Protein AF-A0A8D2DYG5-F1 (afdb_monomer_lite)

Radius of gyration: 35.98 Å; chains: 1; bounding box: 76×37×85 Å

Foldseek 3Di:
DDDDDDDDDDDDPPQDPVNQQQQWFDADPVRHGDQFKTAPDGRPVSVVPDDDDDDDPPGDIDTDPPADDDDCPVPVDDPCRVVVCDDPNVVVVVVVVVCVVVVVVVVCVVVVVVCCVVVPPALLVCVLVVNNVVSLVVVLVVCVVVVNNVVSVVDDSVVSCVVCVVVSVVSVPDDDPVVCVVPPVNVVVVVVVVVD

pLDDT: mean 78.85, std 13.55, range [32.84, 97.19]

Secondary structure (DSSP, 8-state):
---------SS-----HHHHHHHHSPBPTTSSB-SSEEESS--GGGGS--S-----PPPPEEE--S------SS-S--HHHHTT--GGGHHHHHHHHHHHHHHHHHHHHHHHHHHHHHS-S-HHHHHHTT-HHHHHHHHHHHHHHTT-HHHHHH--HHHHHHHHHHHHHHHHSPPPHHHHHH-HHHHHHHHHHTT-

Sequence (196 aa):
ILDNDTVSDNATGTLSHDTLLRISIPLDSNLRPEKCRHFIHPQWQLLHQNGTFSNMIEPDTEPCIDGWVYDRSSFLSSTVTEWDLVCESQSLNSVAKFFFMAGMLMGSIVCGYLTDRWVSESARWLIINNKPEEGLQKLKKAARVNGMETSSDTLTMEAVRSTMKEELQAAQNKPSLCDLFHSPNLIKWICLLSLV

Structure (mmCIF, N/CA/C/O backbone):
data_AF-A0A8D2DYG5-F1
#
_entry.id   AF-A0A8D2DYG5-F1
#
loop_
_atom_site.group_PDB
_atom_site.id
_atom_site.type_symbol
_atom_site.label_atom_id
_atom_site.label_alt_id
_atom_site.label_comp_id
_atom_site.label_asym_id
_atom_site.label_entity_id
_atom_site.label_seq_id
_atom_site.pdbx_PDB_ins_code
_atom_site.Cartn_x
_atom_site.Cartn_y
_atom_site.Cartn_z
_atom_site.occupancy
_atom_site.B_iso_or_equiv
_atom_site.auth_seq_id
_atom_site.auth_comp_id
_atom_site.auth_asym_id
_atom_site.auth_atom_id
_atom_site.pdbx_PDB_model_num
ATOM 1 N N . ILE A 1 1 ? 21.111 -10.742 -27.638 1.00 32.84 1 ILE A N 1
ATOM 2 C CA . ILE A 1 1 ? 21.590 -12.065 -27.163 1.00 32.84 1 ILE A CA 1
ATOM 3 C C . ILE A 1 1 ? 23.043 -11.899 -26.738 1.00 32.84 1 ILE A C 1
ATOM 5 O O . ILE A 1 1 ? 23.893 -11.637 -27.578 1.00 32.84 1 ILE A O 1
ATOM 9 N N . LEU A 1 2 ? 23.273 -11.888 -25.425 1.00 51.75 2 LEU A N 1
ATOM 10 C CA . LEU A 1 2 ? 24.590 -11.835 -24.793 1.00 51.75 2 LEU A CA 1
ATOM 11 C C . LEU A 1 2 ? 25.072 -13.274 -24.626 1.00 51.75 2 LEU A C 1
ATOM 13 O O . LEU A 1 2 ? 24.521 -13.974 -23.784 1.00 51.75 2 LEU A O 1
ATOM 17 N N . ASP A 1 3 ? 26.088 -13.679 -25.383 1.00 37.50 3 ASP A N 1
ATOM 18 C CA . ASP A 1 3 ? 26.861 -14.880 -25.078 1.00 37.50 3 ASP A CA 1
ATOM 19 C C . ASP A 1 3 ? 28.309 -14.483 -24.794 1.00 37.50 3 ASP A C 1
ATOM 21 O O . ASP A 1 3 ? 29.000 -13.864 -25.605 1.00 37.50 3 ASP A O 1
ATOM 25 N N . ASN A 1 4 ? 28.724 -14.812 -23.576 1.00 54.09 4 ASN A N 1
ATOM 26 C CA . ASN A 1 4 ? 30.090 -14.780 -23.098 1.00 54.09 4 ASN A CA 1
ATOM 27 C C . ASN A 1 4 ? 30.685 -16.160 -23.368 1.00 54.09 4 ASN A C 1
ATOM 29 O O . ASN A 1 4 ? 30.484 -17.047 -22.547 1.00 54.09 4 ASN A O 1
ATOM 33 N N . ASP A 1 5 ? 31.402 -16.325 -24.479 1.00 43.75 5 ASP A N 1
ATOM 34 C CA . ASP A 1 5 ? 32.424 -17.363 -24.585 1.00 43.75 5 ASP A CA 1
ATOM 35 C C . ASP A 1 5 ? 33.524 -17.015 -25.600 1.00 43.75 5 ASP A C 1
ATOM 37 O O . ASP A 1 5 ? 33.320 -16.465 -26.680 1.00 43.75 5 ASP A O 1
ATOM 41 N N . THR A 1 6 ? 34.730 -17.319 -25.148 1.00 57.47 6 THR A N 1
ATOM 42 C CA . THR A 1 6 ? 36.067 -16.992 -25.644 1.00 57.47 6 THR A CA 1
ATOM 43 C C . THR A 1 6 ? 36.383 -17.561 -27.035 1.00 57.47 6 THR A C 1
ATOM 45 O O . THR A 1 6 ? 36.448 -18.778 -27.174 1.00 57.47 6 THR A O 1
ATOM 48 N N . VAL A 1 7 ? 36.737 -16.718 -28.019 1.00 41.12 7 VAL A N 1
ATOM 49 C CA . VAL A 1 7 ? 37.621 -17.088 -29.150 1.00 41.12 7 VAL A CA 1
ATOM 50 C C . VAL A 1 7 ? 38.506 -15.897 -29.533 1.00 41.12 7 VAL A C 1
ATOM 52 O O . VAL A 1 7 ? 38.037 -14.789 -29.776 1.00 41.12 7 VAL A O 1
ATOM 55 N N . SER A 1 8 ? 39.810 -16.158 -29.556 1.00 51.41 8 SER A N 1
ATOM 56 C CA . SER A 1 8 ? 40.896 -15.295 -30.009 1.00 51.41 8 SER A CA 1
ATOM 57 C C . SER A 1 8 ? 40.918 -15.142 -31.532 1.00 51.41 8 SER A C 1
ATOM 59 O O . SER A 1 8 ? 40.925 -16.160 -32.216 1.00 51.41 8 SER A O 1
ATOM 61 N N . ASP A 1 9 ? 41.048 -13.916 -32.045 1.00 34.88 9 ASP A N 1
ATOM 62 C CA . ASP A 1 9 ? 42.074 -13.592 -33.047 1.00 34.88 9 ASP A CA 1
ATOM 63 C C . ASP A 1 9 ? 42.218 -12.077 -33.285 1.00 34.88 9 ASP A C 1
ATOM 65 O O . ASP A 1 9 ? 41.342 -11.267 -32.993 1.00 34.88 9 ASP A O 1
ATOM 69 N N . ASN A 1 10 ? 43.421 -11.721 -33.725 1.00 45.78 10 ASN A N 1
ATOM 70 C CA . ASN A 1 10 ? 44.076 -10.418 -33.674 1.00 45.78 10 ASN A CA 1
ATOM 71 C C . ASN A 1 10 ? 43.300 -9.198 -34.216 1.00 45.78 10 ASN A C 1
ATOM 73 O O . ASN A 1 10 ? 42.637 -9.249 -35.246 1.00 45.78 10 ASN A O 1
ATOM 77 N N . ALA A 1 11 ? 43.566 -8.054 -33.569 1.00 44.69 11 ALA A N 1
ATOM 78 C CA . ALA A 1 11 ? 43.217 -6.685 -33.970 1.00 44.69 11 ALA A CA 1
ATOM 79 C C . ALA A 1 11 ? 41.728 -6.302 -33.914 1.00 44.69 11 ALA A C 1
ATOM 81 O O . ALA A 1 11 ? 41.182 -5.765 -34.869 1.00 44.69 11 ALA A O 1
ATOM 82 N N . THR A 1 12 ? 41.089 -6.461 -32.754 1.00 45.66 12 THR A N 1
ATOM 83 C CA . THR A 1 12 ? 39.889 -5.674 -32.431 1.00 45.66 12 THR A CA 1
ATOM 84 C C . THR A 1 12 ? 39.943 -5.317 -30.953 1.00 45.66 12 THR A C 1
ATOM 86 O O . THR A 1 12 ? 39.876 -6.197 -30.098 1.00 45.66 12 THR A O 1
ATOM 89 N N . GLY A 1 13 ? 40.164 -4.039 -30.636 1.00 48.84 13 GLY A N 1
ATOM 90 C CA . GLY A 1 13 ? 40.111 -3.574 -29.252 1.00 48.84 13 GLY A CA 1
ATOM 91 C C . GLY A 1 13 ? 38.765 -3.970 -28.653 1.00 48.84 13 GLY A C 1
ATOM 92 O O . GLY A 1 13 ? 37.729 -3.722 -29.264 1.00 48.84 13 GLY A O 1
ATOM 93 N N . THR A 1 14 ? 38.779 -4.618 -27.492 1.00 46.91 14 THR A N 1
ATOM 94 C CA . THR A 1 14 ? 37.574 -4.922 -26.717 1.00 46.91 14 THR A CA 1
ATOM 95 C C . THR A 1 14 ? 36.820 -3.621 -26.459 1.00 46.91 14 THR A C 1
ATOM 97 O O . THR A 1 14 ? 37.228 -2.826 -25.612 1.00 46.91 14 THR A O 1
ATOM 100 N N . LEU A 1 15 ? 35.770 -3.366 -27.240 1.00 65.88 15 LEU A N 1
ATOM 101 C CA . LEU A 1 15 ? 34.937 -2.177 -27.118 1.00 65.88 15 LEU A CA 1
ATOM 102 C C . LEU A 1 15 ? 34.278 -2.201 -25.736 1.00 65.88 15 LEU A C 1
ATOM 104 O O . LEU A 1 15 ? 33.540 -3.134 -25.417 1.00 65.88 15 LEU A O 1
ATOM 108 N N . SER A 1 16 ? 34.577 -1.212 -24.894 1.00 80.81 16 SER A N 1
ATOM 109 C CA . SER A 1 16 ? 34.029 -1.162 -23.540 1.00 80.81 16 SER A CA 1
ATOM 110 C C . SER A 1 16 ? 32.506 -0.978 -23.578 1.00 80.81 16 SER A C 1
ATOM 112 O O . SER A 1 16 ? 31.963 -0.331 -24.477 1.00 80.81 16 SER A O 1
ATOM 114 N N . HIS A 1 17 ? 31.797 -1.551 -22.602 1.00 76.69 17 HIS A N 1
ATOM 115 C CA . HIS A 1 17 ? 30.329 -1.530 -22.564 1.00 76.69 17 HIS A CA 1
ATOM 116 C C . HIS A 1 17 ? 29.760 -0.099 -22.559 1.00 76.69 17 HIS A C 1
ATOM 118 O O . HIS A 1 17 ? 28.758 0.175 -23.214 1.00 76.69 17 HIS A O 1
ATOM 124 N N . ASP A 1 18 ? 30.440 0.841 -21.899 1.00 76.25 18 ASP A N 1
ATOM 125 C CA . ASP A 1 18 ? 30.074 2.260 -21.892 1.00 76.25 18 ASP A CA 1
ATOM 126 C C . ASP A 1 18 ? 30.209 2.923 -23.274 1.00 76.25 18 ASP A C 1
ATOM 128 O O . ASP A 1 18 ? 29.402 3.786 -23.629 1.00 76.25 18 ASP A O 1
ATOM 132 N N . THR A 1 19 ? 31.184 2.487 -24.076 1.00 80.25 19 THR A N 1
ATOM 133 C CA . THR A 1 19 ? 31.381 2.970 -25.446 1.00 80.25 19 THR A CA 1
ATOM 134 C C . THR A 1 19 ? 30.248 2.477 -26.343 1.00 80.25 19 THR A C 1
ATOM 136 O O . THR A 1 19 ? 29.715 3.248 -27.140 1.00 80.25 19 THR A O 1
ATOM 139 N N . LEU A 1 20 ? 29.831 1.219 -26.163 1.00 80.62 20 LEU A N 1
ATOM 140 C CA . LEU A 1 20 ? 28.726 0.610 -26.904 1.00 80.62 20 LEU A CA 1
ATOM 141 C C . LEU A 1 20 ? 27.376 1.258 -26.553 1.00 80.62 20 LEU A C 1
ATOM 143 O O . LEU A 1 20 ? 26.592 1.556 -27.453 1.00 80.62 20 LEU A O 1
ATOM 147 N N . LEU A 1 21 ? 27.121 1.554 -25.274 1.00 80.69 21 LEU A N 1
ATOM 148 C CA . LEU A 1 21 ? 25.916 2.280 -24.847 1.00 80.69 21 LEU A CA 1
ATOM 149 C C . LEU A 1 21 ? 25.859 3.694 -25.446 1.00 80.69 21 LEU A C 1
ATOM 151 O O . LEU A 1 21 ? 24.808 4.126 -25.910 1.00 80.69 21 LEU A O 1
ATOM 155 N N . ARG A 1 22 ? 26.995 4.404 -25.498 1.00 81.94 22 ARG A N 1
ATOM 156 C CA . ARG A 1 22 ? 27.063 5.781 -26.020 1.00 81.94 22 ARG A CA 1
ATOM 157 C C . ARG A 1 22 ? 26.733 5.890 -27.512 1.00 81.94 22 ARG A C 1
ATOM 159 O O . ARG A 1 22 ? 26.202 6.910 -27.934 1.00 81.94 22 ARG A O 1
ATOM 166 N N . ILE A 1 23 ? 27.068 4.874 -28.309 1.00 83.25 23 ILE A N 1
ATOM 167 C CA . ILE A 1 23 ? 26.791 4.868 -29.758 1.00 83.25 23 ILE A CA 1
ATOM 168 C C . ILE A 1 23 ? 25.398 4.340 -30.110 1.00 83.25 23 ILE A C 1
ATOM 170 O O . ILE A 1 23 ? 24.931 4.586 -31.219 1.00 83.25 23 ILE A O 1
ATOM 174 N N . SER A 1 24 ? 24.758 3.590 -29.208 1.00 84.31 24 SER A N 1
ATOM 175 C CA . SER A 1 24 ? 23.476 2.916 -29.462 1.00 84.31 24 SER A CA 1
ATOM 176 C C . SER A 1 24 ? 22.280 3.628 -28.836 1.00 84.31 24 SER A C 1
ATOM 178 O O . SER A 1 24 ? 21.174 3.492 -29.350 1.00 84.31 24 SER A O 1
ATOM 180 N N . ILE A 1 25 ? 22.475 4.420 -27.779 1.00 88.06 25 ILE A N 1
ATOM 181 C CA . ILE A 1 25 ? 21.377 5.036 -27.028 1.00 88.06 25 ILE A CA 1
ATOM 182 C C . ILE A 1 25 ? 21.468 6.572 -27.100 1.00 88.06 25 ILE A C 1
ATOM 184 O O . ILE A 1 25 ? 22.516 7.131 -26.757 1.00 88.06 25 ILE A O 1
ATOM 188 N N . PRO A 1 26 ? 20.394 7.277 -27.511 1.00 88.31 26 PRO A N 1
ATOM 189 C CA . PRO A 1 26 ? 20.337 8.738 -27.471 1.00 88.31 26 PRO A CA 1
ATOM 190 C C . PRO A 1 26 ? 20.376 9.278 -26.035 1.00 88.31 26 PRO A C 1
ATOM 192 O O . PRO A 1 26 ? 20.136 8.561 -25.067 1.00 88.31 26 PRO A O 1
ATOM 195 N N . LEU A 1 27 ? 20.679 10.566 -25.877 1.00 86.25 27 LEU A N 1
ATOM 196 C CA . LEU A 1 27 ? 20.620 11.233 -24.577 1.00 86.25 27 LEU A CA 1
ATOM 197 C C . LEU A 1 27 ? 19.265 11.926 -24.405 1.00 86.25 27 LEU A C 1
ATOM 199 O O . LEU A 1 27 ? 18.831 12.667 -25.281 1.00 86.25 27 LEU A O 1
ATOM 203 N N . ASP A 1 28 ? 18.642 11.739 -23.246 1.00 84.62 28 ASP A N 1
ATOM 204 C CA . ASP A 1 28 ? 17.479 12.515 -22.813 1.00 84.62 28 ASP A CA 1
ATOM 205 C C . ASP A 1 28 ? 17.889 13.963 -22.453 1.00 84.62 28 ASP A C 1
ATOM 207 O O . ASP A 1 28 ? 19.067 14.290 -22.291 1.00 84.62 28 ASP A O 1
ATOM 211 N N . SER A 1 29 ? 16.896 14.822 -22.234 1.00 85.06 29 SER A N 1
ATOM 212 C CA . SER A 1 29 ? 16.955 16.206 -21.744 1.00 85.06 29 SER A CA 1
ATOM 213 C C . SER A 1 29 ? 17.923 16.428 -20.573 1.00 85.06 29 SER A C 1
ATOM 215 O O . SER A 1 29 ? 18.454 17.521 -20.397 1.00 85.06 29 SER A O 1
ATOM 217 N N . ASN A 1 30 ? 18.167 15.393 -19.763 1.00 85.62 30 ASN A N 1
ATOM 218 C CA . ASN A 1 30 ? 19.069 15.421 -18.608 1.00 85.62 30 ASN A CA 1
ATOM 219 C C . ASN A 1 30 ? 20.511 14.977 -18.924 1.00 85.62 30 ASN A C 1
ATOM 221 O O . ASN A 1 30 ? 21.275 14.702 -17.996 1.00 85.62 30 ASN A O 1
ATOM 225 N N . LEU A 1 31 ? 20.874 14.847 -20.205 1.00 81.75 31 LEU A N 1
ATOM 226 C CA . LEU A 1 31 ? 22.156 14.307 -20.675 1.00 81.75 31 LEU A CA 1
ATOM 227 C C . LEU A 1 31 ? 22.454 12.904 -20.118 1.00 81.75 31 LEU A C 1
ATOM 229 O O . LEU A 1 31 ? 23.602 12.542 -19.856 1.00 81.75 31 LEU A O 1
ATOM 233 N N . ARG A 1 32 ? 21.408 12.101 -19.915 1.00 83.31 32 ARG A N 1
ATOM 234 C CA . ARG A 1 32 ? 21.512 10.693 -19.516 1.00 83.31 32 ARG A CA 1
ATOM 235 C C . ARG A 1 32 ? 21.061 9.808 -20.672 1.00 83.31 32 ARG A C 1
ATOM 237 O O . ARG A 1 32 ? 20.214 10.266 -21.433 1.00 83.31 32 ARG A O 1
ATOM 244 N N . PRO A 1 33 ? 21.566 8.568 -20.784 1.00 84.12 33 PRO A N 1
ATOM 245 C CA . PRO A 1 33 ? 21.062 7.624 -21.774 1.00 84.12 33 PRO A CA 1
ATOM 246 C C . PRO A 1 33 ? 19.540 7.503 -21.663 1.00 84.12 33 PRO A C 1
ATOM 248 O O . PRO A 1 33 ? 19.004 7.333 -20.560 1.00 84.12 33 PRO A O 1
ATOM 251 N N . GLU A 1 34 ? 18.853 7.648 -22.789 1.00 86.38 34 GLU A N 1
ATOM 252 C CA . GLU A 1 34 ? 17.412 7.494 -22.877 1.00 86.38 34 GLU A CA 1
ATOM 253 C C . GLU A 1 34 ? 17.030 6.054 -22.530 1.00 86.38 34 GLU A C 1
ATOM 255 O O . GLU A 1 34 ? 17.677 5.089 -22.927 1.00 86.38 34 GLU A O 1
ATOM 260 N N . LYS A 1 35 ? 15.970 5.901 -21.740 1.00 86.25 35 LYS A N 1
ATOM 261 C CA . LYS A 1 35 ? 15.558 4.595 -21.215 1.00 86.25 35 LYS A CA 1
ATOM 262 C C . LYS A 1 35 ? 14.544 3.876 -22.089 1.00 86.25 35 LYS A C 1
ATOM 264 O O . LYS A 1 35 ? 14.088 2.834 -21.663 1.00 86.25 35 LYS A O 1
ATOM 269 N N . CYS A 1 36 ? 14.099 4.463 -23.197 1.00 87.25 36 CYS A N 1
ATOM 270 C CA . CYS A 1 36 ? 12.920 3.991 -23.933 1.00 87.25 36 CYS A CA 1
ATOM 271 C C . CYS A 1 36 ? 13.162 3.757 -25.417 1.00 87.25 36 CYS A C 1
ATOM 273 O O . CYS A 1 36 ? 12.399 3.031 -26.054 1.00 87.25 36 CYS A O 1
ATOM 275 N N . ARG A 1 37 ? 14.198 4.388 -25.962 1.00 86.88 37 ARG A N 1
ATOM 276 C CA . ARG A 1 37 ? 14.506 4.384 -27.381 1.00 86.88 37 ARG A CA 1
ATOM 277 C C . ARG A 1 37 ? 15.980 4.116 -27.581 1.00 86.88 37 ARG A C 1
ATOM 279 O O . ARG A 1 37 ? 16.805 4.495 -26.750 1.00 86.88 37 ARG A O 1
ATOM 286 N N . HIS A 1 38 ? 16.289 3.515 -28.718 1.00 88.00 38 HIS A N 1
ATOM 287 C CA . HIS A 1 38 ? 17.650 3.333 -29.196 1.00 88.00 38 HIS A CA 1
ATOM 288 C C . HIS A 1 38 ? 17.771 3.785 -30.651 1.00 88.00 38 HIS A C 1
ATOM 290 O O . HIS A 1 38 ? 16.768 3.999 -31.338 1.00 88.00 38 HIS A O 1
ATOM 296 N N . PHE A 1 39 ? 18.998 3.988 -31.116 1.00 86.94 39 PHE A N 1
ATOM 297 C CA . PHE A 1 39 ? 19.252 4.262 -32.524 1.00 86.94 39 PHE A CA 1
ATOM 298 C C . PHE A 1 39 ? 19.110 2.977 -33.334 1.00 86.94 39 PHE A C 1
ATOM 300 O O . PHE A 1 39 ? 19.703 1.962 -32.979 1.00 86.94 39 PHE A O 1
ATOM 307 N N . ILE A 1 40 ? 18.416 3.050 -34.473 1.00 84.56 40 ILE A N 1
ATOM 308 C CA . ILE A 1 40 ? 18.295 1.906 -35.395 1.00 84.56 40 ILE A CA 1
ATOM 309 C C . ILE A 1 40 ? 19.684 1.459 -35.887 1.00 84.56 40 ILE A C 1
ATOM 311 O O . ILE A 1 40 ? 19.953 0.273 -36.061 1.00 84.56 40 ILE A O 1
ATOM 315 N N . HIS A 1 41 ? 20.595 2.418 -36.091 1.00 80.38 41 HIS A N 1
ATOM 316 C CA . HIS A 1 41 ? 21.976 2.159 -36.492 1.00 80.38 41 HIS A CA 1
ATOM 317 C C . HIS A 1 41 ? 22.961 2.793 -35.497 1.00 80.38 41 HIS A C 1
ATOM 319 O O . HIS A 1 41 ? 22.788 3.968 -35.153 1.00 80.38 41 HIS A O 1
ATOM 325 N N . PRO A 1 42 ? 24.024 2.075 -35.072 1.00 79.31 42 PRO A N 1
ATOM 326 C CA . PRO A 1 42 ? 25.001 2.596 -34.123 1.00 79.31 42 PRO A CA 1
ATOM 327 C C . PRO A 1 42 ? 25.737 3.809 -34.699 1.00 79.31 42 PRO A C 1
ATOM 329 O O . PRO A 1 42 ? 26.349 3.752 -35.768 1.00 79.31 42 PRO A O 1
ATOM 332 N N . GLN A 1 43 ? 25.711 4.910 -33.957 1.00 81.88 43 GLN A N 1
ATOM 333 C CA . GLN A 1 43 ? 26.276 6.191 -34.364 1.00 81.88 43 GLN A CA 1
ATOM 334 C C . GLN A 1 43 ? 27.769 6.255 -34.017 1.00 81.88 43 GLN A C 1
ATOM 336 O O . GLN A 1 43 ? 28.191 6.987 -33.121 1.00 81.88 43 GLN A O 1
ATOM 341 N N . TRP A 1 44 ? 28.601 5.495 -34.736 1.00 79.00 44 TRP A N 1
ATOM 342 C CA . TRP A 1 44 ? 30.063 5.472 -34.539 1.00 79.00 44 TRP A CA 1
ATOM 343 C C . TRP A 1 44 ? 30.715 6.860 -34.639 1.00 79.00 44 TRP A C 1
ATOM 345 O O . TRP A 1 44 ? 31.750 7.110 -34.020 1.00 79.00 44 TRP A O 1
ATOM 355 N N . GLN A 1 45 ? 30.081 7.788 -35.362 1.00 70.81 45 GLN A N 1
ATOM 356 C CA . GLN A 1 45 ? 30.499 9.189 -35.463 1.00 70.81 45 GLN A CA 1
ATOM 357 C C . GLN A 1 45 ? 30.528 9.909 -34.100 1.00 70.81 45 GLN A C 1
ATOM 359 O O . GLN A 1 45 ? 31.308 10.845 -33.937 1.00 70.81 45 GLN A O 1
ATOM 364 N N . LEU A 1 46 ? 29.762 9.450 -33.100 1.00 73.50 46 LEU A N 1
ATOM 365 C CA . LEU A 1 46 ? 29.773 10.001 -31.737 1.00 73.50 46 LEU A CA 1
ATOM 366 C C . LEU A 1 46 ? 31.081 9.723 -30.973 1.00 73.50 46 LEU A C 1
ATOM 368 O O . LEU A 1 46 ? 31.360 10.400 -29.985 1.00 73.50 46 LEU A O 1
ATOM 372 N N . LEU A 1 47 ? 31.897 8.755 -31.407 1.00 70.06 47 LEU A N 1
ATOM 373 C CA . LEU A 1 47 ? 33.186 8.442 -30.771 1.00 70.06 47 LEU A CA 1
ATOM 374 C C . LEU A 1 47 ? 34.334 9.321 -31.272 1.00 70.06 47 LEU A C 1
ATOM 376 O O . LEU A 1 47 ? 35.339 9.476 -30.583 1.00 70.06 47 LEU A O 1
ATOM 380 N N . HIS A 1 48 ? 34.189 9.898 -32.465 1.00 60.50 48 HIS A N 1
ATOM 381 C CA . HIS A 1 48 ? 35.257 10.578 -33.196 1.00 60.50 48 HIS A CA 1
ATOM 382 C C . HIS A 1 48 ? 34.965 12.082 -33.299 1.00 60.50 48 HIS A C 1
ATOM 384 O O . HIS A 1 48 ? 34.855 12.660 -34.379 1.00 60.50 48 HIS A O 1
ATOM 390 N N . GLN A 1 49 ? 34.771 12.739 -32.159 1.00 55.03 49 GLN A N 1
ATOM 391 C CA . GLN A 1 49 ? 34.365 14.141 -32.134 1.00 55.03 49 GLN A CA 1
ATOM 392 C C . GLN A 1 49 ? 35.534 15.068 -32.533 1.00 55.03 49 GLN A C 1
ATOM 394 O O . GLN A 1 49 ? 36.402 15.349 -31.714 1.00 55.03 49 GLN A O 1
ATOM 399 N N . ASN A 1 50 ? 35.569 15.510 -33.801 1.00 51.78 50 ASN A N 1
ATOM 400 C CA . ASN A 1 50 ? 36.165 16.785 -34.267 1.00 51.78 50 ASN A CA 1
ATOM 401 C C . ASN A 1 50 ? 35.817 17.115 -35.742 1.00 51.78 50 ASN A C 1
ATOM 403 O O . ASN A 1 50 ? 36.626 17.669 -36.483 1.00 51.78 50 ASN A O 1
ATOM 407 N N . GLY A 1 51 ? 34.604 16.779 -36.191 1.00 43.69 51 GLY A N 1
ATOM 408 C CA . GLY A 1 51 ? 34.116 17.100 -37.536 1.00 43.69 51 GLY A CA 1
ATOM 409 C C . GLY A 1 51 ? 32.822 17.905 -37.478 1.00 43.69 51 GLY A C 1
ATOM 410 O O . GLY A 1 51 ? 31.896 17.543 -36.761 1.00 43.69 51 GLY A O 1
ATOM 411 N N . THR A 1 52 ? 32.776 19.006 -38.223 1.00 50.72 52 THR A N 1
ATOM 412 C CA . THR A 1 52 ? 31.611 19.873 -38.455 1.00 50.72 52 THR A CA 1
ATOM 413 C C . THR A 1 52 ? 30.332 19.084 -38.749 1.00 50.72 52 THR A C 1
ATOM 415 O O . THR A 1 52 ? 30.292 18.293 -39.689 1.00 50.72 52 THR A O 1
ATOM 418 N N . PHE A 1 53 ? 29.285 19.354 -37.966 1.00 50.84 53 PHE A N 1
ATOM 419 C CA . PHE A 1 53 ? 27.927 18.834 -38.127 1.00 50.84 53 PHE A CA 1
ATOM 420 C C . PHE A 1 53 ? 27.360 19.200 -39.512 1.00 50.84 53 PHE A C 1
ATOM 422 O O . PHE A 1 53 ? 26.874 20.312 -39.711 1.00 50.84 53 PHE A O 1
ATOM 429 N N . SER A 1 54 ? 27.420 18.288 -40.485 1.00 44.72 54 SER A N 1
ATOM 430 C CA . SER A 1 54 ? 26.671 18.437 -41.736 1.00 44.72 54 SER A CA 1
ATOM 431 C C . SER A 1 54 ? 25.217 18.015 -41.512 1.00 44.72 54 SER A C 1
ATOM 433 O O . SER A 1 54 ? 24.987 16.870 -41.137 1.00 44.72 54 SER A O 1
ATOM 435 N N . ASN A 1 55 ? 24.279 18.942 -41.739 1.00 52.09 55 ASN A N 1
ATOM 436 C CA . ASN A 1 55 ? 22.823 18.774 -41.879 1.00 52.09 55 ASN A CA 1
ATOM 437 C C . ASN A 1 55 ? 22.217 17.547 -41.170 1.00 52.09 55 ASN A C 1
ATOM 439 O O . ASN A 1 55 ? 22.097 16.477 -41.763 1.00 52.09 55 ASN A O 1
ATOM 443 N N . MET A 1 56 ? 21.796 17.733 -39.915 1.00 47.47 56 MET A N 1
ATOM 444 C CA . MET A 1 56 ? 21.086 16.718 -39.132 1.00 47.47 56 MET A CA 1
ATOM 445 C C . MET A 1 56 ? 19.750 16.356 -39.791 1.00 47.47 56 MET A C 1
ATOM 447 O O . MET A 1 56 ? 18.758 17.066 -39.644 1.00 47.47 56 MET A O 1
ATOM 451 N N . ILE A 1 57 ? 19.724 15.226 -40.494 1.00 61.34 57 ILE A N 1
ATOM 452 C CA . ILE A 1 57 ? 18.538 14.373 -40.485 1.00 61.34 57 ILE A CA 1
ATOM 453 C C . ILE A 1 57 ? 18.452 13.864 -39.045 1.00 61.34 57 ILE A C 1
ATOM 455 O O . ILE A 1 57 ? 19.447 13.360 -38.519 1.00 61.34 57 ILE A O 1
ATOM 459 N N . GLU A 1 58 ? 17.322 14.102 -38.382 1.00 61.66 58 GLU A N 1
ATOM 460 C CA . GLU A 1 58 ? 17.074 13.587 -37.036 1.00 61.66 58 GLU A CA 1
ATOM 461 C C . GLU A 1 58 ? 17.340 12.074 -37.057 1.00 61.66 58 GLU A C 1
ATOM 463 O O . GLU A 1 58 ? 16.773 11.383 -37.903 1.00 61.66 58 GLU A O 1
ATOM 468 N N . PRO A 1 59 ? 18.287 11.565 -36.248 1.00 66.88 59 PRO A N 1
ATOM 469 C CA . PRO A 1 59 ? 18.676 10.166 -36.323 1.00 66.88 59 PRO A CA 1
ATOM 470 C C . PRO A 1 59 ? 17.470 9.284 -36.006 1.00 66.88 59 PRO A C 1
ATOM 472 O O . PRO A 1 59 ? 16.792 9.496 -35.000 1.00 66.88 59 PRO A O 1
ATOM 475 N N . ASP A 1 60 ? 17.215 8.294 -36.860 1.00 74.88 60 ASP A N 1
ATOM 476 C CA . ASP A 1 60 ? 16.066 7.413 -36.695 1.00 74.88 60 ASP A CA 1
ATOM 477 C C . ASP A 1 60 ? 16.184 6.627 -35.378 1.00 74.88 60 ASP A C 1
ATOM 479 O O . ASP A 1 60 ? 17.159 5.902 -35.134 1.00 74.88 60 ASP A O 1
ATOM 483 N N . THR A 1 61 ? 15.176 6.794 -34.521 1.00 85.44 61 THR A N 1
ATOM 484 C CA . THR A 1 61 ? 15.049 6.101 -33.236 1.00 85.44 61 THR A CA 1
ATOM 485 C C . THR A 1 61 ? 13.841 5.182 -33.248 1.00 85.44 61 THR A C 1
ATOM 487 O O . THR A 1 61 ? 12.782 5.526 -33.776 1.00 85.44 61 THR A O 1
ATOM 490 N N . GLU A 1 62 ? 13.982 4.026 -32.615 1.00 86.69 62 GLU A N 1
ATOM 491 C CA . GLU A 1 62 ? 12.897 3.064 -32.429 1.00 86.69 62 GLU A CA 1
ATOM 492 C C . GLU A 1 62 ? 12.804 2.645 -30.949 1.00 86.69 62 GLU A C 1
ATOM 494 O O . GLU A 1 62 ? 13.773 2.825 -30.198 1.00 86.69 62 GLU A O 1
ATOM 499 N N . PRO A 1 63 ? 11.639 2.158 -30.479 1.00 87.56 63 PRO A N 1
ATOM 500 C CA . PRO A 1 63 ? 11.518 1.633 -29.123 1.00 87.56 63 PRO A CA 1
ATOM 501 C C . PRO A 1 63 ? 12.402 0.395 -28.937 1.00 87.56 63 PRO A C 1
ATOM 503 O O . PRO A 1 63 ? 12.585 -0.385 -29.868 1.00 87.56 63 PRO A O 1
ATOM 506 N N . CYS A 1 64 ? 12.924 0.183 -27.728 1.00 85.56 64 CYS A N 1
ATOM 507 C CA . CYS A 1 64 ? 13.743 -0.997 -27.451 1.00 85.56 64 CYS A CA 1
ATOM 508 C C . CYS A 1 64 ? 12.883 -2.272 -27.486 1.00 85.56 64 CYS A C 1
ATOM 510 O O . CYS A 1 64 ? 11.961 -2.424 -26.684 1.00 85.56 64 CYS A O 1
ATOM 512 N N . ILE A 1 65 ? 13.202 -3.194 -28.398 1.00 81.94 65 ILE A N 1
ATOM 513 C CA . ILE A 1 65 ? 12.490 -4.476 -28.564 1.00 81.94 65 ILE A CA 1
ATOM 514 C C . ILE A 1 65 ? 13.246 -5.626 -27.870 1.00 81.94 65 ILE A C 1
ATOM 516 O O . ILE A 1 65 ? 12.637 -6.606 -27.446 1.00 81.94 65 ILE A O 1
ATOM 520 N N . ASP A 1 66 ? 14.561 -5.484 -27.678 1.00 80.75 66 ASP A N 1
ATOM 521 C CA . ASP A 1 66 ? 15.458 -6.527 -27.151 1.00 80.75 66 ASP A CA 1
ATOM 522 C C . ASP A 1 66 ? 15.427 -6.698 -25.615 1.00 80.75 66 ASP A C 1
ATOM 524 O O . ASP A 1 66 ? 16.233 -7.440 -25.047 1.00 80.75 66 ASP A O 1
ATOM 528 N N . GLY A 1 67 ? 14.485 -6.038 -24.936 1.00 80.44 67 GLY A N 1
ATOM 529 C CA . GLY A 1 67 ? 14.309 -6.092 -23.483 1.00 80.44 67 GLY A CA 1
ATOM 530 C C . GLY A 1 67 ? 15.139 -5.066 -22.704 1.00 80.44 67 GLY A C 1
ATOM 531 O O . GLY A 1 67 ? 15.823 -4.213 -23.271 1.00 80.44 67 GLY A O 1
ATOM 532 N N . TRP A 1 68 ? 15.054 -5.138 -21.372 1.00 83.81 68 TRP A N 1
ATOM 533 C CA . TRP A 1 68 ? 15.633 -4.151 -20.458 1.00 83.81 68 TRP A CA 1
ATOM 534 C C . TRP A 1 68 ? 16.679 -4.764 -19.530 1.00 83.81 68 TRP A C 1
ATOM 536 O O . TRP A 1 68 ? 16.487 -5.838 -18.960 1.00 83.81 68 TRP A O 1
ATOM 546 N N . VAL A 1 69 ? 17.778 -4.039 -19.319 1.00 84.69 69 VAL A N 1
ATOM 547 C CA . VAL A 1 69 ? 18.774 -4.375 -18.298 1.00 84.69 69 VAL A CA 1
ATOM 548 C C . VAL A 1 69 ? 18.623 -3.405 -17.135 1.00 84.69 69 VAL A C 1
ATOM 550 O O . VAL A 1 69 ? 18.816 -2.199 -17.284 1.00 84.69 69 VAL A O 1
ATOM 553 N N . TYR A 1 70 ? 18.286 -3.941 -15.966 1.00 83.62 70 TYR A N 1
ATOM 554 C CA . TYR A 1 70 ? 18.101 -3.157 -14.750 1.00 83.62 70 TYR A CA 1
ATOM 555 C C . TYR A 1 70 ? 19.319 -3.252 -13.841 1.00 83.62 70 TYR A C 1
ATOM 557 O O . TYR A 1 70 ? 19.869 -4.335 -13.620 1.00 83.62 70 TYR A O 1
ATOM 565 N N . ASP A 1 71 ? 19.693 -2.119 -13.249 1.00 83.19 71 ASP A N 1
ATOM 566 C CA . ASP A 1 71 ? 20.641 -2.118 -12.144 1.00 83.19 71 ASP A CA 1
ATOM 567 C C . ASP A 1 71 ? 19.976 -2.710 -10.890 1.00 83.19 71 ASP A C 1
ATOM 569 O O . ASP A 1 71 ? 18.994 -2.175 -10.370 1.00 83.19 71 ASP A O 1
ATOM 573 N N . ARG A 1 72 ? 20.518 -3.835 -10.414 1.00 82.00 72 ARG A N 1
ATOM 574 C CA . ARG A 1 72 ? 20.033 -4.585 -9.242 1.00 82.00 72 ARG A CA 1
ATOM 575 C C . ARG A 1 72 ? 20.793 -4.257 -7.955 1.00 82.00 72 ARG A C 1
ATOM 577 O O . ARG A 1 72 ? 20.583 -4.919 -6.943 1.00 82.00 72 ARG A O 1
ATOM 584 N N . SER A 1 73 ? 21.659 -3.243 -7.971 1.00 83.94 73 SER A N 1
ATOM 585 C CA . SER A 1 73 ? 22.439 -2.812 -6.802 1.00 83.94 73 SER A CA 1
ATOM 586 C C . SER A 1 73 ? 21.566 -2.382 -5.616 1.00 83.94 73 SER A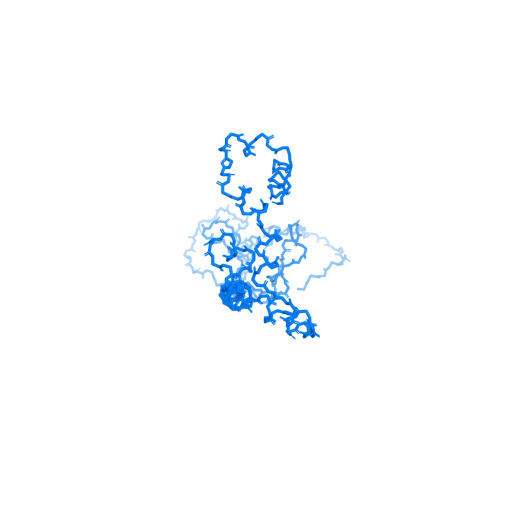 C 1
ATOM 588 O O . SER A 1 73 ? 21.901 -2.646 -4.464 1.00 83.94 73 SER A O 1
ATOM 590 N N . SER A 1 74 ? 20.438 -1.729 -5.904 1.00 79.69 74 SER A N 1
ATOM 591 C CA . SER A 1 74 ? 19.553 -1.137 -4.894 1.00 79.69 74 SER A CA 1
ATOM 592 C C . SER A 1 74 ? 18.383 -2.052 -4.528 1.00 79.69 74 SER A C 1
ATOM 594 O O . SER A 1 74 ? 17.991 -2.125 -3.367 1.00 79.69 74 SER A O 1
ATOM 596 N N . PHE A 1 75 ? 17.828 -2.763 -5.515 1.00 77.38 75 PHE A N 1
ATOM 597 C CA . PHE A 1 75 ? 16.686 -3.656 -5.336 1.00 77.38 75 PHE A CA 1
ATOM 598 C C . PHE A 1 75 ? 16.864 -4.909 -6.191 1.00 77.38 75 PHE A C 1
ATOM 600 O O . PHE A 1 75 ? 17.060 -4.825 -7.401 1.00 77.38 75 PHE A O 1
ATOM 607 N N . LEU A 1 76 ? 16.771 -6.077 -5.551 1.00 75.38 76 LEU A N 1
ATOM 608 C CA . LEU A 1 76 ? 16.958 -7.371 -6.211 1.00 75.38 76 LEU A CA 1
ATOM 609 C C . LEU A 1 76 ? 15.745 -7.749 -7.079 1.00 75.38 76 LEU A C 1
ATOM 611 O O . LEU A 1 76 ? 15.911 -8.361 -8.132 1.00 75.38 76 LEU A O 1
ATOM 615 N N . SER A 1 77 ? 14.542 -7.338 -6.659 1.00 73.31 77 SER A N 1
ATOM 616 C CA . SER A 1 77 ? 13.303 -7.437 -7.432 1.00 73.31 77 SER A CA 1
ATOM 617 C C . SER A 1 77 ? 12.336 -6.311 -7.056 1.00 73.31 77 SER A C 1
ATOM 619 O O . SER A 1 77 ? 12.214 -5.940 -5.888 1.00 73.31 77 SER A O 1
ATOM 621 N N . SER A 1 78 ? 11.655 -5.756 -8.051 1.00 81.81 78 SER A N 1
ATOM 622 C CA . SER A 1 78 ? 10.592 -4.761 -7.922 1.00 81.81 78 SER A CA 1
ATOM 623 C C . SER A 1 78 ? 9.499 -5.050 -8.953 1.00 81.81 78 SER A C 1
ATOM 625 O O . SER A 1 78 ? 9.767 -5.670 -9.979 1.00 81.81 78 SER A O 1
ATOM 627 N N . THR A 1 79 ? 8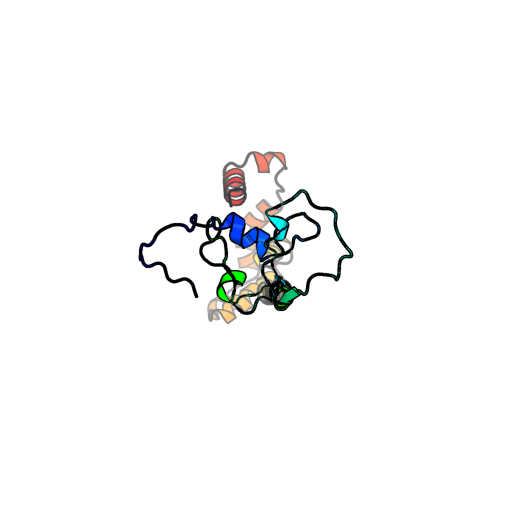.280 -4.546 -8.743 1.00 76.56 79 THR A N 1
ATOM 628 C CA . THR A 1 79 ? 7.167 -4.734 -9.696 1.00 76.56 79 THR A CA 1
ATOM 629 C C . THR A 1 79 ? 7.516 -4.245 -11.109 1.00 76.56 79 THR A C 1
ATOM 631 O O . THR A 1 79 ? 7.033 -4.800 -12.087 1.00 76.56 79 THR A O 1
ATOM 634 N N . VAL A 1 80 ? 8.400 -3.247 -11.230 1.00 77.00 80 VAL A N 1
ATOM 635 C CA . VAL A 1 80 ? 8.883 -2.741 -12.525 1.00 77.00 80 VAL A CA 1
ATOM 636 C C . VAL A 1 80 ? 9.814 -3.735 -13.215 1.00 77.00 80 VAL A C 1
ATOM 638 O O . VAL A 1 80 ? 9.679 -3.933 -14.414 1.00 77.00 80 VAL A O 1
ATOM 641 N N . THR A 1 81 ? 10.727 -4.363 -12.469 1.00 77.81 81 THR A N 1
ATOM 642 C CA . THR A 1 81 ? 11.707 -5.320 -13.015 1.00 77.81 81 THR A CA 1
ATOM 643 C C . THR A 1 81 ? 11.122 -6.710 -13.247 1.00 77.81 81 THR A C 1
ATOM 645 O O . THR A 1 81 ? 11.712 -7.499 -13.969 1.00 77.81 81 THR A O 1
ATOM 648 N N . GLU A 1 82 ? 10.013 -7.043 -12.585 1.00 79.94 82 GLU A N 1
ATOM 649 C CA . GLU A 1 82 ? 9.325 -8.330 -12.744 1.00 79.94 82 GLU A CA 1
ATOM 650 C C . GLU A 1 82 ? 8.370 -8.330 -13.948 1.00 79.94 82 GLU A C 1
ATOM 652 O O . GLU A 1 82 ? 8.246 -9.344 -14.627 1.00 79.94 82 GLU A O 1
ATOM 657 N N . TRP A 1 83 ? 7.722 -7.193 -14.226 1.00 77.00 83 TRP A N 1
ATOM 658 C CA . TRP A 1 83 ? 6.676 -7.073 -15.252 1.00 77.00 83 TRP A CA 1
ATOM 659 C C . TRP A 1 83 ? 7.038 -6.117 -16.398 1.00 77.00 83 TRP A C 1
ATOM 661 O O . TRP A 1 83 ? 6.153 -5.713 -17.149 1.00 77.00 83 TRP A O 1
ATOM 671 N N . ASP A 1 84 ? 8.309 -5.712 -16.501 1.00 81.81 84 ASP A N 1
ATOM 672 C CA . ASP A 1 84 ? 8.833 -4.770 -17.502 1.00 81.81 84 ASP A CA 1
ATOM 673 C C . ASP A 1 84 ? 7.938 -3.535 -17.713 1.00 81.81 84 ASP A C 1
ATOM 675 O O . ASP A 1 84 ? 7.578 -3.140 -18.826 1.00 81.81 84 ASP A O 1
ATOM 679 N N . LEU A 1 85 ? 7.559 -2.903 -16.596 1.00 79.62 85 LEU A N 1
ATOM 680 C CA . LEU A 1 85 ? 6.644 -1.756 -16.570 1.00 79.62 85 LEU A CA 1
ATOM 681 C C . LEU A 1 85 ? 7.370 -0.434 -16.890 1.00 79.62 85 LEU A C 1
ATOM 683 O O . LEU A 1 85 ? 7.373 0.497 -16.074 1.00 79.62 85 LEU A O 1
ATOM 687 N N . VAL A 1 86 ? 8.023 -0.370 -18.053 1.00 82.38 86 VAL A N 1
ATOM 688 C CA . VAL A 1 86 ? 8.851 0.753 -18.523 1.00 82.38 86 VAL A CA 1
ATOM 689 C C . VAL A 1 86 ? 8.206 1.430 -19.742 1.00 82.38 86 VAL A C 1
ATOM 691 O O . VAL A 1 86 ? 7.556 0.791 -20.564 1.00 82.38 86 VAL A O 1
ATOM 694 N N . CYS A 1 87 ? 8.393 2.747 -19.870 1.00 82.75 87 CYS A N 1
ATOM 695 C CA . CYS A 1 87 ? 7.942 3.555 -21.009 1.00 82.75 87 CYS A CA 1
ATOM 696 C C . CYS A 1 87 ? 6.413 3.552 -21.184 1.00 82.75 87 CYS A C 1
ATOM 698 O O . CYS A 1 87 ? 5.713 4.226 -20.431 1.00 82.75 87 CYS A O 1
ATOM 700 N N . GLU A 1 88 ? 5.877 2.791 -22.140 1.00 78.56 88 GLU A N 1
ATOM 701 C CA . GLU A 1 88 ? 4.441 2.751 -22.445 1.00 78.56 88 GLU A CA 1
ATOM 702 C C . GLU A 1 88 ? 3.621 2.164 -21.281 1.00 78.56 88 GLU A C 1
ATOM 704 O O . GLU A 1 88 ? 2.569 2.688 -20.901 1.00 78.56 88 GLU A O 1
ATOM 709 N N . SER A 1 89 ? 4.160 1.137 -20.622 1.00 76.38 89 SER A N 1
ATOM 710 C CA . SER A 1 89 ? 3.541 0.459 -19.481 1.00 76.38 89 SER A CA 1
ATOM 711 C C . SER A 1 89 ? 3.823 1.146 -18.135 1.00 76.38 89 SER A C 1
ATOM 713 O O . SER A 1 89 ? 3.313 0.718 -17.097 1.00 76.38 89 SER A O 1
ATOM 715 N N . GLN A 1 90 ? 4.559 2.267 -18.115 1.00 82.19 90 GLN A N 1
ATOM 716 C CA . GLN A 1 90 ? 4.830 3.026 -16.886 1.00 82.19 90 GLN A CA 1
ATOM 717 C C . GLN A 1 90 ? 3.536 3.535 -16.227 1.00 82.19 90 GLN A C 1
ATOM 719 O O . GLN A 1 90 ? 3.454 3.628 -14.999 1.00 82.19 90 GLN A O 1
ATOM 724 N N . SER A 1 91 ? 2.508 3.827 -17.029 1.00 82.44 91 SER A N 1
ATOM 725 C CA . SER A 1 91 ? 1.198 4.291 -16.560 1.00 82.44 91 SER A CA 1
ATOM 726 C C . SER A 1 91 ? 0.494 3.279 -15.642 1.00 82.44 91 SER A C 1
ATOM 728 O O . SER A 1 91 ? -0.195 3.688 -14.702 1.00 82.44 91 SER A O 1
ATOM 730 N N . LEU A 1 92 ? 0.740 1.971 -15.808 1.00 82.81 92 LEU A N 1
ATOM 731 C CA . LEU A 1 92 ? 0.175 0.936 -14.935 1.00 82.81 92 LEU A CA 1
ATOM 732 C C . LEU A 1 92 ? 0.655 1.070 -13.486 1.00 82.81 92 LEU A C 1
ATOM 734 O O . LEU A 1 92 ? -0.119 0.827 -12.561 1.00 82.81 92 LEU A O 1
ATOM 738 N N . ASN A 1 93 ? 1.888 1.535 -13.259 1.00 82.81 93 ASN A N 1
ATOM 739 C CA . ASN A 1 93 ? 2.389 1.784 -11.905 1.00 82.81 93 ASN A CA 1
ATOM 740 C C . ASN A 1 93 ? 1.611 2.889 -11.186 1.00 82.81 93 ASN A C 1
ATOM 742 O O . ASN A 1 93 ? 1.533 2.885 -9.955 1.00 82.81 93 ASN A O 1
ATOM 746 N N . SER A 1 94 ? 1.079 3.857 -11.931 1.00 87.00 94 SER A N 1
ATOM 747 C CA . SER A 1 94 ? 0.239 4.928 -11.394 1.00 87.00 94 SER A CA 1
ATOM 748 C C . SER A 1 94 ? -1.176 4.422 -11.123 1.00 87.00 94 SER A C 1
ATOM 750 O O . SER A 1 94 ? -1.736 4.701 -10.064 1.00 87.00 94 SER A O 1
ATOM 752 N N . VAL A 1 95 ? -1.722 3.606 -12.028 1.00 89.88 95 VAL A N 1
ATOM 753 C CA . VAL A 1 95 ? -3.041 2.972 -11.877 1.00 89.88 95 VAL A CA 1
ATOM 754 C C . VAL A 1 95 ? -3.075 2.030 -10.667 1.00 89.88 95 VAL A C 1
ATOM 756 O O . VAL A 1 95 ? -3.984 2.119 -9.844 1.00 89.88 95 VAL A O 1
ATOM 759 N N . ALA A 1 96 ? -2.056 1.184 -10.488 1.00 88.62 96 ALA A N 1
ATOM 760 C CA . ALA A 1 96 ? -1.954 0.285 -9.338 1.00 88.62 96 ALA A CA 1
ATOM 761 C C . ALA A 1 96 ? -1.911 1.052 -8.004 1.00 88.62 96 ALA A C 1
ATOM 763 O O . ALA A 1 96 ? -2.615 0.700 -7.057 1.00 88.62 96 ALA A O 1
ATOM 764 N N . LYS A 1 97 ? -1.143 2.150 -7.940 1.00 89.12 97 LYS A N 1
ATOM 765 C CA . LYS A 1 97 ? -1.096 3.025 -6.755 1.00 89.12 97 LYS A CA 1
ATOM 766 C C . LYS A 1 97 ? -2.440 3.686 -6.476 1.00 89.12 97 LYS A C 1
ATOM 768 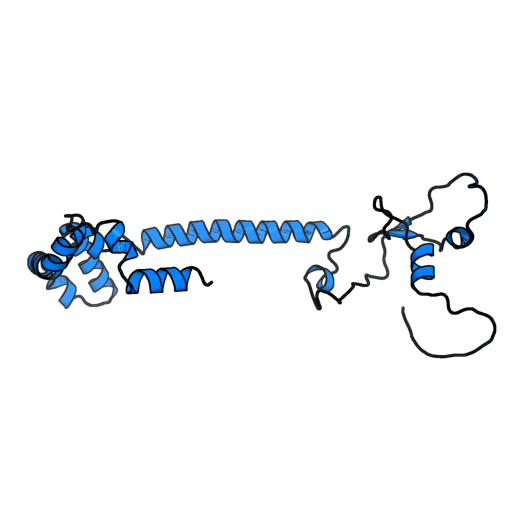O O . LYS A 1 97 ? -2.828 3.785 -5.316 1.00 89.12 97 LYS A O 1
ATOM 773 N N . PHE A 1 98 ? -3.151 4.112 -7.517 1.00 95.31 98 PHE A N 1
ATOM 774 C CA . PHE A 1 98 ? -4.487 4.675 -7.366 1.00 95.31 98 PHE A CA 1
ATOM 775 C C . PHE A 1 98 ? -5.452 3.657 -6.754 1.00 95.31 98 PHE A C 1
ATOM 777 O O . PHE A 1 98 ? -6.090 3.964 -5.750 1.00 95.31 98 PHE A O 1
ATOM 784 N N . PHE A 1 99 ? -5.504 2.432 -7.285 1.00 95.62 99 PHE A N 1
ATOM 785 C CA . PHE A 1 99 ? -6.351 1.377 -6.725 1.00 95.62 99 PHE A CA 1
ATOM 786 C C . PHE A 1 99 ? -5.966 1.010 -5.292 1.00 95.62 99 PHE A C 1
ATOM 788 O O . PHE A 1 99 ? -6.849 0.830 -4.457 1.00 95.62 99 PHE A O 1
ATOM 795 N N . PHE A 1 100 ? -4.670 0.953 -4.981 1.00 93.88 100 PHE A N 1
ATOM 796 C CA . PHE A 1 100 ? -4.197 0.696 -3.623 1.00 93.88 100 PHE A CA 1
ATOM 797 C C . PHE A 1 100 ? -4.649 1.790 -2.642 1.00 93.88 100 PHE A C 1
ATOM 799 O O . PHE A 1 100 ? -5.255 1.492 -1.614 1.00 93.88 100 PHE A O 1
ATOM 806 N N . MET A 1 101 ? -4.426 3.062 -2.983 1.00 95.25 101 MET A N 1
ATOM 807 C CA . MET A 1 101 ? -4.842 4.200 -2.156 1.00 95.25 101 MET A CA 1
ATOM 808 C C . MET A 1 101 ? -6.366 4.287 -2.012 1.00 95.25 101 MET A C 1
ATOM 810 O O . MET A 1 101 ? -6.873 4.490 -0.909 1.00 95.25 101 MET A O 1
ATOM 814 N N . ALA A 1 102 ? -7.109 4.086 -3.103 1.00 97.19 102 ALA A N 1
ATOM 815 C CA . ALA A 1 102 ? -8.568 4.064 -3.085 1.00 97.19 102 ALA A CA 1
ATOM 816 C C . ALA A 1 102 ? -9.106 2.905 -2.232 1.00 97.19 102 ALA A C 1
ATOM 818 O O . ALA A 1 102 ? -10.031 3.098 -1.446 1.00 97.19 102 ALA A O 1
ATOM 819 N N . GLY A 1 103 ? -8.498 1.720 -2.335 1.00 96.75 103 GLY A N 1
ATOM 820 C CA . GLY A 1 103 ? -8.832 0.556 -1.519 1.00 96.75 103 GLY A CA 1
ATOM 821 C C . GLY A 1 103 ? -8.604 0.804 -0.029 1.00 96.75 103 GLY A C 1
ATOM 822 O O . GLY A 1 103 ? -9.474 0.484 0.776 1.00 96.75 103 GLY A O 1
ATOM 823 N N . MET A 1 104 ? -7.490 1.443 0.344 1.00 96.12 104 MET A N 1
ATOM 824 C CA . MET A 1 104 ? -7.238 1.833 1.737 1.00 96.12 104 MET A CA 1
ATOM 825 C C . MET A 1 104 ? -8.271 2.838 2.257 1.00 96.12 104 MET A C 1
ATOM 827 O O . MET A 1 104 ? -8.757 2.685 3.376 1.00 96.12 104 MET A O 1
ATOM 831 N N . LEU A 1 105 ? -8.639 3.839 1.451 1.00 96.12 105 LEU A N 1
ATOM 832 C CA . LEU A 1 105 ? -9.644 4.834 1.832 1.00 96.12 105 LEU A CA 1
ATOM 833 C C . LEU A 1 105 ? -11.039 4.211 1.982 1.00 96.12 105 LEU A C 1
ATOM 835 O O . LEU A 1 105 ? -11.739 4.468 2.956 1.00 96.12 105 LEU A O 1
ATOM 839 N N . MET A 1 106 ? -11.442 3.346 1.054 1.00 96.44 106 MET A N 1
ATOM 840 C CA . MET A 1 106 ? -12.717 2.635 1.165 1.00 96.44 106 MET A CA 1
ATOM 841 C C . MET A 1 106 ? -12.716 1.660 2.344 1.00 96.44 106 MET A C 1
ATOM 843 O O . MET A 1 106 ? -13.697 1.585 3.082 1.00 96.44 106 MET A O 1
ATOM 847 N N . GLY A 1 107 ? -11.607 0.952 2.561 1.00 95.75 107 GLY A N 1
ATOM 848 C CA . GLY A 1 107 ? -11.433 0.048 3.692 1.00 95.75 107 GLY A CA 1
ATOM 849 C C . GLY A 1 107 ? -11.547 0.767 5.033 1.00 95.75 107 GLY A C 1
ATOM 850 O O . GLY A 1 107 ? -12.236 0.275 5.922 1.00 95.75 107 GLY A O 1
ATOM 851 N N . SER A 1 108 ? -10.949 1.953 5.177 1.00 94.06 108 SER A N 1
ATOM 852 C CA . SER A 1 108 ? -11.035 2.725 6.421 1.00 94.06 108 SER A CA 1
ATOM 853 C C . SER A 1 108 ? -12.453 3.223 6.705 1.00 94.06 108 SER A C 1
ATOM 855 O O . SER A 1 108 ? -12.903 3.127 7.844 1.00 94.06 108 SER A O 1
ATOM 857 N N . ILE A 1 109 ? -13.193 3.669 5.685 1.00 94.50 109 ILE A N 1
ATOM 858 C CA . ILE A 1 109 ? -14.593 4.095 5.833 1.00 94.50 109 ILE A CA 1
ATOM 859 C C . ILE A 1 109 ? -15.478 2.911 6.236 1.00 94.50 109 ILE A C 1
ATOM 861 O O . ILE A 1 109 ? -16.272 3.021 7.171 1.00 94.50 109 ILE A O 1
ATOM 865 N N . VAL A 1 110 ? -15.337 1.767 5.559 1.00 94.31 110 VAL A N 1
ATOM 866 C CA . VAL A 1 110 ? -16.134 0.567 5.854 1.00 94.31 110 VAL A CA 1
ATOM 867 C C . VAL A 1 110 ? -15.809 0.034 7.246 1.00 94.31 110 VAL A C 1
ATOM 869 O O . VAL A 1 110 ? -16.726 -0.207 8.029 1.00 94.31 110 VAL A O 1
ATOM 872 N N . CYS A 1 111 ? -14.526 -0.107 7.587 1.00 90.38 111 CYS A N 1
ATOM 873 C CA . CYS A 1 111 ? -14.112 -0.534 8.920 1.00 90.38 111 CYS A CA 1
ATOM 874 C C . CYS A 1 111 ? -14.579 0.450 9.993 1.00 90.38 111 CYS A C 1
ATOM 876 O O . CYS A 1 111 ? -15.118 -0.003 10.992 1.00 90.38 111 CYS A O 1
ATOM 878 N N . GLY A 1 112 ? -14.458 1.762 9.770 1.00 89.06 112 GLY A N 1
ATOM 879 C CA . GLY A 1 112 ? -14.948 2.793 10.689 1.00 89.06 112 GLY A CA 1
ATOM 880 C C . GLY A 1 112 ? -16.456 2.694 10.934 1.00 89.06 112 GLY A C 1
ATOM 881 O O . GLY A 1 112 ? -16.917 2.672 12.072 1.00 89.06 112 GLY A O 1
ATOM 882 N N . TYR A 1 113 ? -17.241 2.527 9.868 1.00 88.38 113 TYR A N 1
ATOM 883 C CA . TYR A 1 113 ? -18.687 2.340 9.986 1.00 88.38 113 TYR A CA 1
ATOM 884 C C . TYR A 1 113 ? -19.050 1.054 10.742 1.00 88.38 113 TYR A C 1
ATOM 886 O O . TYR A 1 113 ? -19.958 1.035 11.579 1.00 88.38 113 TYR A O 1
ATOM 894 N N . LEU A 1 114 ? -18.334 -0.039 10.464 1.00 85.44 114 LEU A N 1
ATOM 895 C CA . LEU A 1 114 ? -18.521 -1.298 11.175 1.00 85.44 114 LEU A CA 1
ATOM 896 C C . LEU A 1 114 ? -18.124 -1.163 12.647 1.00 85.44 114 LEU A C 1
ATOM 898 O O . LEU A 1 114 ? -18.865 -1.632 13.509 1.00 85.44 114 LEU A O 1
ATOM 902 N N . THR A 1 115 ? -17.021 -0.486 12.966 1.00 83.44 115 THR A N 1
ATOM 903 C CA . THR A 1 115 ? -16.638 -0.249 14.358 1.00 83.44 115 THR A CA 1
ATOM 904 C C . THR A 1 115 ? -17.682 0.587 15.074 1.00 83.44 115 THR A C 1
ATOM 906 O O . THR A 1 115 ? -18.114 0.172 16.137 1.00 83.44 115 THR A O 1
ATOM 909 N N . ASP A 1 116 ? -18.209 1.656 14.483 1.00 79.88 116 ASP A N 1
ATOM 910 C CA . ASP A 1 116 ? -19.241 2.473 15.138 1.00 79.88 116 ASP A CA 1
ATOM 911 C C . ASP A 1 116 ? -20.537 1.685 15.382 1.00 79.88 116 ASP A C 1
ATOM 913 O O . ASP A 1 116 ? -21.237 1.864 16.385 1.00 79.88 116 ASP A O 1
ATOM 917 N N . ARG A 1 117 ? -20.870 0.760 14.474 1.00 73.62 117 ARG A N 1
ATOM 918 C CA . ARG A 1 117 ? -22.076 -0.063 14.598 1.00 73.62 117 ARG A CA 1
ATOM 919 C C . ARG A 1 117 ? -21.934 -1.168 15.645 1.00 73.62 117 ARG A C 1
ATOM 921 O O . ARG A 1 117 ? -22.899 -1.444 16.366 1.00 73.62 117 ARG A O 1
ATOM 928 N N . TRP A 1 118 ? -20.774 -1.816 15.701 1.00 68.81 118 TRP A N 1
ATOM 929 C CA . TRP A 1 118 ? -20.520 -2.977 16.559 1.00 68.81 118 TRP A CA 1
ATOM 930 C C . TRP A 1 118 ? -19.949 -2.571 17.918 1.00 68.81 118 TRP A C 1
ATOM 932 O O . TRP A 1 118 ? -20.443 -3.012 18.956 1.00 68.81 118 TRP A O 1
ATOM 942 N N . VAL A 1 119 ? -18.987 -1.654 17.918 1.00 68.94 119 VAL A N 1
ATOM 943 C CA . VAL A 1 119 ? -18.438 -0.962 19.090 1.00 68.94 119 VAL A CA 1
ATOM 944 C C . VAL A 1 119 ? -19.344 0.227 19.414 1.00 68.94 119 VAL A C 1
ATOM 946 O O . VAL A 1 119 ? -18.944 1.385 19.426 1.00 68.94 119 VAL A O 1
ATOM 949 N N . SER A 1 120 ? -20.616 -0.072 19.684 1.00 62.72 120 SER A N 1
ATOM 950 C CA . SER A 1 120 ? -21.482 0.870 20.394 1.00 62.72 120 SER A CA 1
ATOM 951 C C . SER A 1 120 ? -20.754 1.422 21.622 1.00 62.72 120 SER A C 1
ATOM 953 O O . SER A 1 120 ? -20.008 0.671 22.253 1.00 62.72 120 SER A O 1
ATOM 955 N N . GLU A 1 121 ? -21.020 2.685 21.982 1.00 69.19 121 GLU A N 1
ATOM 956 C CA . GLU A 1 121 ? -20.474 3.321 23.190 1.00 69.19 121 GLU A CA 1
ATOM 957 C C . GLU A 1 121 ? -20.386 2.324 24.350 1.00 69.19 121 GLU A C 1
ATOM 959 O O . GLU A 1 121 ? -21.362 1.631 24.669 1.00 69.19 121 GLU A O 1
ATOM 964 N N . SER A 1 122 ? -19.188 2.203 24.935 1.00 81.75 122 SER A N 1
ATOM 965 C CA . SER A 1 122 ? -18.963 1.211 25.981 1.00 81.75 122 SER A CA 1
ATOM 966 C C . SER A 1 122 ? -19.961 1.437 27.114 1.00 81.75 122 SER A C 1
ATOM 968 O O . SER A 1 122 ? -20.176 2.571 27.550 1.00 81.75 122 SER A O 1
ATOM 970 N N . ALA A 1 123 ? -20.558 0.357 27.621 1.00 85.25 123 ALA A N 1
ATOM 971 C CA . ALA A 1 123 ? -21.489 0.464 28.740 1.00 85.25 123 ALA A CA 1
ATOM 972 C C . ALA A 1 123 ? -20.852 1.201 29.930 1.00 85.25 123 ALA A C 1
ATOM 974 O O . ALA A 1 123 ? -21.507 2.014 30.572 1.00 85.25 123 ALA A O 1
ATOM 975 N N . ARG A 1 124 ? -19.547 0.988 30.154 1.00 85.50 124 ARG A N 1
ATOM 976 C CA . ARG A 1 124 ? -18.750 1.704 31.156 1.00 85.50 124 ARG A CA 1
ATOM 977 C C . ARG A 1 124 ? -18.756 3.220 30.937 1.00 85.50 124 ARG A C 1
ATOM 979 O O . ARG A 1 124 ? -18.981 3.956 31.889 1.00 85.50 124 ARG A O 1
ATOM 986 N N . TRP A 1 125 ? -18.540 3.696 29.710 1.00 86.88 125 TRP A N 1
ATOM 987 C CA . TRP A 1 125 ? -18.561 5.131 29.401 1.00 86.88 125 TRP A CA 1
ATOM 988 C C . TRP A 1 125 ? -19.948 5.749 29.622 1.00 86.88 125 TRP A C 1
ATOM 990 O O . TRP A 1 125 ? -20.043 6.822 30.214 1.00 86.88 125 TRP A O 1
ATOM 1000 N N . LEU A 1 126 ? -21.021 5.057 29.223 1.00 88.25 126 LEU A N 1
ATOM 1001 C CA . LEU A 1 126 ? -22.401 5.506 29.466 1.00 88.25 126 LEU A CA 1
ATOM 1002 C C . LEU A 1 126 ? -22.705 5.632 30.966 1.00 88.25 126 LEU A C 1
ATOM 1004 O O . LEU A 1 126 ? -23.276 6.630 31.407 1.00 88.25 126 LEU A O 1
ATOM 1008 N N . ILE A 1 127 ? -22.264 4.655 31.763 1.00 87.75 127 ILE A N 1
ATOM 1009 C CA . ILE A 1 127 ? -22.432 4.667 33.221 1.00 87.75 127 ILE A CA 1
ATOM 1010 C C . ILE A 1 127 ? -21.650 5.824 33.860 1.00 87.75 127 ILE A C 1
ATOM 1012 O O . ILE A 1 127 ? -22.185 6.509 34.730 1.00 87.75 127 ILE A O 1
ATOM 1016 N N . ILE A 1 128 ? -20.423 6.092 33.400 1.00 87.12 128 ILE A N 1
ATOM 1017 C CA . ILE A 1 128 ? -19.593 7.198 33.908 1.00 87.12 128 ILE A CA 1
ATOM 1018 C C . ILE A 1 128 ? -20.170 8.577 33.527 1.00 87.12 128 ILE A C 1
ATOM 1020 O O . ILE A 1 128 ? -20.072 9.515 34.314 1.00 87.12 128 ILE A O 1
ATOM 1024 N N . ASN A 1 129 ? -20.834 8.714 32.373 1.00 86.81 129 ASN A N 1
ATOM 1025 C CA . ASN A 1 129 ? -21.454 9.972 31.922 1.00 86.81 129 ASN A CA 1
ATOM 1026 C C . ASN A 1 129 ? -22.880 10.209 32.459 1.00 86.81 129 ASN A C 1
ATOM 1028 O O . ASN A 1 129 ? -23.663 10.926 31.838 1.00 86.81 129 ASN A O 1
ATOM 1032 N N . ASN A 1 130 ? -23.232 9.631 33.612 1.00 86.19 130 ASN A N 1
ATOM 1033 C CA . ASN A 1 130 ? -24.557 9.751 34.238 1.00 86.19 130 ASN A CA 1
ATOM 1034 C C . ASN A 1 130 ? -25.731 9.214 33.388 1.00 86.19 130 ASN A C 1
ATOM 1036 O O . ASN A 1 130 ? -26.869 9.634 33.589 1.00 86.19 130 ASN A O 1
ATOM 1040 N N . LYS A 1 131 ? -25.490 8.256 32.480 1.00 88.50 131 LYS A N 1
ATOM 1041 C CA . LYS A 1 131 ? -26.535 7.534 31.724 1.00 88.50 131 LYS A CA 1
ATOM 1042 C C . LYS A 1 131 ? -26.502 6.015 31.985 1.00 88.50 131 LYS A C 1
ATOM 1044 O O . LYS A 1 131 ? -26.331 5.227 31.047 1.00 88.50 131 LYS A O 1
ATOM 1049 N N . PRO A 1 132 ? -26.619 5.552 33.243 1.00 88.44 132 PRO A N 1
ATOM 1050 C CA . PRO A 1 132 ? -26.393 4.144 33.550 1.00 88.44 132 PRO A CA 1
ATOM 1051 C C . PRO A 1 132 ? -27.459 3.204 32.960 1.00 88.44 132 PRO A C 1
ATOM 1053 O O . PRO A 1 132 ? -27.156 2.050 32.673 1.00 88.44 132 PRO A O 1
ATOM 1056 N N . GLU A 1 133 ? -28.670 3.686 32.695 1.00 89.12 133 GLU A N 1
ATOM 1057 C CA . GLU A 1 133 ? -29.807 2.937 32.153 1.00 89.12 133 GLU A CA 1
ATOM 1058 C C . GLU A 1 133 ? -29.559 2.496 30.704 1.00 89.12 133 GLU A C 1
ATOM 1060 O O . GLU A 1 133 ? -29.763 1.325 30.371 1.00 89.12 133 GLU A O 1
ATOM 1065 N N . GLU A 1 134 ? -29.037 3.395 29.862 1.00 89.25 134 GLU A N 1
ATOM 1066 C CA . GLU A 1 134 ? -28.591 3.061 28.502 1.00 89.25 134 GLU A CA 1
ATOM 1067 C C . GLU A 1 134 ? -27.424 2.054 28.547 1.00 89.25 134 GLU A C 1
ATOM 1069 O O . GLU A 1 134 ? -27.392 1.080 27.785 1.00 89.25 134 GLU A O 1
ATOM 1074 N N . GLY A 1 135 ? -26.498 2.228 29.499 1.00 88.12 135 GLY A N 1
ATOM 1075 C CA . GLY A 1 135 ? -25.383 1.306 29.731 1.00 88.12 135 GLY A CA 1
ATOM 1076 C C . GLY A 1 135 ? -25.839 -0.102 30.133 1.00 88.12 135 GLY A C 1
ATOM 1077 O O . GLY A 1 135 ? -25.362 -1.092 29.572 1.00 88.12 135 GLY A O 1
ATOM 1078 N N . LEU A 1 136 ? -26.813 -0.216 31.041 1.00 90.38 136 LEU A N 1
ATOM 1079 C CA . LEU A 1 136 ? -27.395 -1.496 31.459 1.00 90.38 136 LEU A CA 1
ATOM 1080 C C . LEU A 1 136 ? -28.061 -2.215 30.285 1.00 90.38 136 LEU A C 1
ATOM 1082 O O . LEU A 1 136 ? -27.890 -3.424 30.129 1.00 90.38 136 LEU A O 1
ATOM 1086 N N . GLN A 1 137 ? -28.784 -1.491 29.428 1.00 90.19 137 GLN A N 1
ATOM 1087 C CA . GLN A 1 137 ? -29.393 -2.076 28.235 1.00 90.19 137 GLN A CA 1
ATOM 1088 C C . GLN A 1 137 ? -28.333 -2.677 27.296 1.00 90.19 137 GLN A C 1
ATOM 1090 O O . GLN A 1 137 ? -28.516 -3.787 26.785 1.00 90.19 137 GLN A O 1
ATOM 1095 N N . LYS A 1 138 ? -27.206 -1.980 27.095 1.00 88.25 138 LYS A N 1
ATOM 1096 C CA . LYS A 1 138 ? -26.073 -2.489 26.305 1.00 88.25 138 LYS A CA 1
ATOM 1097 C C . LYS A 1 138 ? -25.441 -3.729 26.948 1.00 88.25 138 LYS A C 1
ATOM 1099 O O . LYS A 1 138 ? -25.179 -4.691 26.228 1.00 88.25 138 LYS A O 1
ATOM 1104 N N . LEU A 1 139 ? -25.270 -3.755 28.276 1.00 88.19 139 LEU A N 1
ATOM 1105 C CA . LEU A 1 139 ? -24.757 -4.925 29.009 1.00 88.19 139 LEU A CA 1
ATOM 1106 C C . LEU A 1 139 ? -25.671 -6.142 28.868 1.00 88.19 139 LEU A C 1
ATOM 1108 O O . LEU A 1 139 ? -25.190 -7.231 28.564 1.00 88.19 139 LEU A O 1
ATOM 1112 N N . LYS A 1 140 ? -26.989 -5.962 29.015 1.00 90.25 140 LYS A N 1
ATOM 1113 C CA . LYS A 1 140 ? -27.963 -7.049 28.823 1.00 90.25 140 LYS A CA 1
ATOM 1114 C C . LYS A 1 140 ? -27.933 -7.586 27.397 1.00 90.25 140 LYS A C 1
ATOM 1116 O O . LYS A 1 140 ? -27.929 -8.797 27.194 1.00 90.25 140 LYS A O 1
ATOM 1121 N N . LYS A 1 141 ? -27.850 -6.699 26.399 1.00 88.50 141 LYS A N 1
ATOM 1122 C CA . LYS A 1 141 ? -27.721 -7.103 24.993 1.00 88.50 141 LYS A CA 1
ATOM 1123 C C . LYS A 1 141 ? -26.436 -7.902 24.750 1.00 88.50 141 LYS A C 1
ATOM 1125 O O . LYS A 1 141 ? -26.499 -8.934 24.093 1.00 88.50 141 LYS A O 1
ATOM 1130 N N . ALA A 1 142 ? -25.302 -7.457 25.290 1.00 87.25 142 ALA A N 1
ATOM 1131 C CA . ALA A 1 142 ? -24.031 -8.169 25.170 1.00 87.25 142 ALA A CA 1
ATOM 1132 C C . ALA A 1 142 ? -24.075 -9.546 25.856 1.00 87.25 142 ALA A C 1
ATOM 1134 O O . ALA A 1 142 ? -23.654 -10.536 25.265 1.00 87.25 142 ALA A O 1
ATOM 1135 N N . ALA A 1 143 ? -24.654 -9.629 27.059 1.00 89.81 143 ALA A N 1
ATOM 1136 C CA . ALA A 1 143 ? -24.842 -10.890 27.774 1.00 89.81 143 ALA A CA 1
ATOM 1137 C C . ALA A 1 143 ? -25.684 -11.889 26.961 1.00 89.81 143 ALA A C 1
ATOM 1139 O O . ALA A 1 143 ? -25.294 -13.046 26.838 1.00 89.81 143 ALA A O 1
ATOM 1140 N N . ARG A 1 144 ? -26.773 -11.436 26.322 1.00 88.50 144 ARG A N 1
ATOM 1141 C CA . ARG A 1 144 ? -27.598 -12.277 25.432 1.00 88.50 144 ARG A CA 1
ATOM 1142 C C . ARG A 1 144 ? -26.846 -12.752 24.190 1.00 88.50 144 ARG A C 1
ATOM 1144 O O . ARG A 1 144 ? -26.929 -13.925 23.852 1.00 88.50 144 ARG A O 1
ATOM 1151 N N . VAL A 1 145 ? -26.084 -11.871 23.534 1.00 86.94 145 VAL A N 1
ATOM 1152 C CA . VAL A 1 145 ? -25.253 -12.242 22.368 1.00 86.94 145 VAL A CA 1
ATOM 1153 C C . VAL A 1 145 ? -24.206 -13.296 22.743 1.00 86.94 145 VAL A C 1
ATOM 1155 O O . VAL A 1 145 ? -23.929 -14.188 21.948 1.00 86.94 145 VAL A O 1
ATOM 1158 N N . ASN A 1 146 ? -23.688 -13.245 23.971 1.00 88.75 146 ASN A N 1
ATOM 1159 C CA . ASN A 1 146 ? -22.739 -14.224 24.502 1.00 88.75 146 ASN A CA 1
ATOM 1160 C C . ASN A 1 146 ? -23.407 -15.482 25.100 1.00 88.75 146 ASN A C 1
ATOM 1162 O O . ASN A 1 146 ? -22.723 -16.285 25.730 1.00 88.75 146 ASN A O 1
ATOM 1166 N N . GLY A 1 147 ? -24.726 -15.660 24.952 1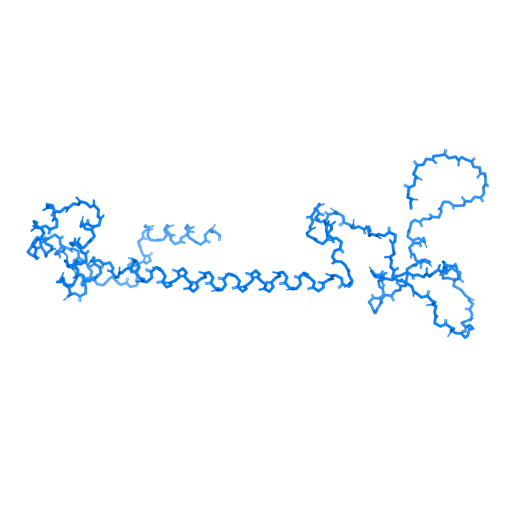.00 89.38 147 GLY A N 1
ATOM 1167 C CA . GLY A 1 147 ? -25.462 -16.819 25.478 1.00 89.38 147 GLY A CA 1
ATOM 1168 C C . GLY A 1 147 ? -25.656 -16.836 27.003 1.00 89.38 147 GLY A C 1
ATOM 1169 O O . GLY A 1 147 ? -26.062 -17.851 27.561 1.00 89.38 147 GLY A O 1
ATOM 1170 N N . MET A 1 148 ? -25.386 -15.727 27.696 1.00 85.88 148 MET A N 1
ATOM 1171 C CA . MET A 1 148 ? -25.510 -15.584 29.153 1.00 85.88 148 MET A CA 1
ATOM 1172 C C . MET A 1 148 ? -26.867 -14.978 29.555 1.00 85.88 148 MET A C 1
ATOM 1174 O O . MET A 1 148 ? -26.936 -13.886 30.128 1.00 85.88 148 MET A O 1
ATOM 1178 N N . GLU A 1 149 ? -27.966 -15.673 29.254 1.00 84.69 149 GLU A N 1
ATOM 1179 C CA . GLU A 1 149 ? -29.328 -15.179 29.538 1.00 84.69 149 GLU A CA 1
ATOM 1180 C C . GLU A 1 149 ? -29.598 -14.992 31.041 1.00 84.69 149 GLU A C 1
ATOM 1182 O O . GLU A 1 149 ? -30.139 -13.967 31.457 1.00 84.69 149 GLU A O 1
ATOM 1187 N N . THR A 1 150 ? -29.115 -15.910 31.882 1.00 80.69 150 THR A N 1
ATOM 1188 C CA . THR A 1 150 ? -29.288 -15.841 33.344 1.00 80.69 150 THR A CA 1
ATOM 1189 C C . THR A 1 150 ? -28.656 -14.584 33.947 1.00 80.69 150 THR A C 1
ATOM 1191 O O . THR A 1 150 ? -29.245 -13.920 34.803 1.00 80.69 150 THR A O 1
ATOM 1194 N N . SER A 1 151 ? -27.467 -14.207 33.474 1.00 77.62 151 SER A N 1
ATOM 1195 C CA . SER A 1 151 ? -26.774 -12.994 33.912 1.00 77.62 151 SER A CA 1
ATOM 1196 C C . SER A 1 151 ? -27.437 -11.724 33.374 1.00 77.62 151 SER A C 1
ATOM 1198 O O . SER A 1 151 ? -27.496 -10.734 34.097 1.00 77.62 151 SER A O 1
ATOM 1200 N N . SER A 1 152 ? -27.988 -11.754 32.152 1.00 81.44 152 SER A N 1
ATOM 1201 C CA . SER A 1 152 ? -28.793 -10.653 31.590 1.00 81.44 152 SER A CA 1
ATOM 1202 C C . SER A 1 152 ? -29.983 -10.305 32.488 1.00 81.44 152 SER A C 1
ATOM 1204 O O . SER A 1 152 ? -30.256 -9.126 32.734 1.00 81.44 152 SER A O 1
ATOM 1206 N N . ASP A 1 153 ? -30.680 -11.319 32.994 1.00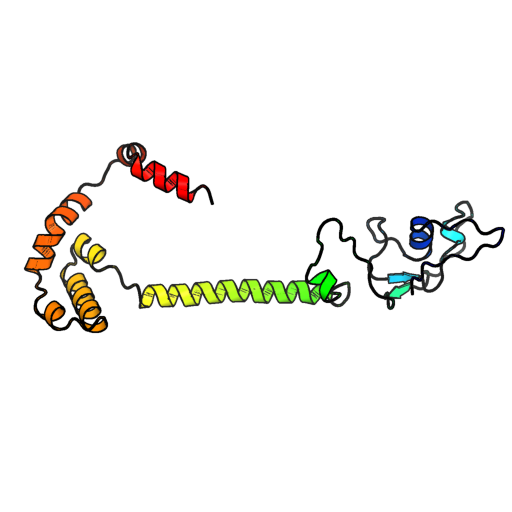 84.06 153 ASP A N 1
ATOM 1207 C CA . ASP A 1 153 ? -31.918 -11.110 33.745 1.00 84.06 153 ASP A CA 1
ATOM 1208 C C . ASP A 1 153 ? -31.656 -10.750 35.213 1.00 84.06 153 ASP A C 1
ATOM 1210 O O . ASP A 1 153 ? -32.400 -9.963 35.797 1.00 84.06 153 ASP A O 1
ATOM 1214 N N . THR A 1 154 ? -30.534 -11.217 35.769 1.00 84.75 154 THR A N 1
ATOM 1215 C CA . THR A 1 154 ? -30.081 -10.891 37.135 1.00 84.75 154 THR A CA 1
ATOM 1216 C C . THR A 1 154 ? -29.440 -9.493 37.236 1.00 84.75 154 THR A C 1
ATOM 1218 O O . THR A 1 154 ? -29.328 -8.931 38.323 1.00 84.75 154 THR A O 1
ATOM 1221 N N . LEU A 1 155 ? -29.026 -8.892 36.114 1.00 87.75 155 LEU A N 1
ATOM 1222 C CA . LEU A 1 155 ? -28.432 -7.550 36.074 1.00 87.75 155 LEU A CA 1
ATOM 1223 C C . LEU A 1 155 ? -29.473 -6.459 36.399 1.00 87.75 155 LEU A C 1
ATOM 1225 O O . LEU A 1 155 ? -30.354 -6.142 35.588 1.00 87.75 155 LEU A O 1
ATOM 1229 N N . THR A 1 156 ? -29.334 -5.841 37.575 1.00 91.81 156 THR A N 1
ATOM 1230 C CA . THR A 1 156 ? -30.148 -4.707 38.040 1.00 91.81 156 THR A CA 1
ATOM 1231 C C . THR A 1 156 ? -29.372 -3.392 38.007 1.00 91.81 156 THR A C 1
ATOM 1233 O O . THR A 1 156 ? -28.140 -3.360 37.995 1.00 91.81 156 THR A O 1
ATOM 1236 N N . MET A 1 157 ? -30.105 -2.275 38.012 1.00 86.62 157 MET A N 1
ATOM 1237 C CA . MET A 1 157 ? -29.503 -0.940 38.038 1.00 86.62 157 MET A CA 1
ATOM 1238 C C . MET A 1 157 ? -28.727 -0.665 39.327 1.00 86.62 157 MET A C 1
ATOM 1240 O O . MET A 1 157 ? -27.683 -0.019 39.306 1.00 86.62 157 MET A O 1
ATOM 1244 N N . GLU A 1 158 ? -29.190 -1.217 40.443 1.00 88.50 158 GLU A N 1
ATOM 1245 C CA . GLU A 1 158 ? -28.530 -1.090 41.740 1.00 88.50 158 GLU A CA 1
ATOM 1246 C C . GLU A 1 158 ? -27.170 -1.789 41.755 1.00 88.50 158 GLU A C 1
ATOM 1248 O O . GLU A 1 158 ? -26.192 -1.186 42.191 1.00 88.50 158 GLU A O 1
ATOM 1253 N N . ALA A 1 159 ? -27.085 -3.003 41.198 1.00 88.88 159 ALA A N 1
ATOM 1254 C CA . ALA A 1 159 ? -25.833 -3.752 41.102 1.00 88.88 159 ALA A CA 1
ATOM 1255 C C . ALA A 1 159 ? -24.796 -3.039 40.214 1.00 88.88 159 ALA A C 1
ATOM 1257 O O . ALA A 1 159 ? -23.607 -2.985 40.538 1.00 88.88 159 ALA A O 1
ATOM 1258 N N . VAL A 1 160 ? -25.236 -2.443 39.101 1.00 87.38 160 VAL A N 1
ATOM 1259 C CA . VAL A 1 160 ? -24.353 -1.653 38.227 1.00 87.38 160 VAL A CA 1
ATOM 1260 C C . VAL A 1 160 ? -23.904 -0.366 38.921 1.00 87.38 160 VAL A C 1
ATOM 1262 O O . VAL A 1 160 ? -22.727 -0.017 38.890 1.00 87.38 160 VAL A O 1
ATOM 1265 N N . ARG A 1 161 ? -24.817 0.331 39.605 1.00 86.25 161 ARG A N 1
ATOM 1266 C CA . ARG A 1 161 ? -24.491 1.564 40.328 1.00 86.25 161 ARG A CA 1
ATOM 1267 C C . ARG A 1 161 ? -23.545 1.311 41.502 1.00 86.25 161 ARG A C 1
ATOM 1269 O O . ARG A 1 161 ? -22.664 2.132 41.733 1.00 86.25 161 ARG A O 1
ATOM 1276 N N . SER A 1 162 ? -23.706 0.210 42.236 1.00 89.81 162 SER A N 1
ATOM 1277 C CA . SER A 1 162 ? -22.848 -0.119 43.380 1.00 89.81 162 SER A CA 1
ATOM 1278 C C . SER A 1 162 ? -21.434 -0.486 42.941 1.00 89.81 162 SER A C 1
ATOM 1280 O O . SER A 1 162 ? -20.476 -0.003 43.533 1.00 89.81 162 SER A O 1
ATOM 1282 N N . THR A 1 163 ? -21.304 -1.284 41.878 1.00 86.88 163 THR A N 1
ATOM 1283 C CA . THR A 1 163 ? -20.001 -1.699 41.331 1.00 86.88 163 THR A CA 1
ATOM 1284 C C . THR A 1 163 ? -19.251 -0.548 40.670 1.00 86.88 163 THR A C 1
ATOM 1286 O O . THR A 1 163 ? -18.033 -0.471 40.772 1.00 86.88 163 THR A O 1
ATOM 1289 N N . MET A 1 164 ? -19.960 0.380 40.026 1.00 85.38 164 MET A N 1
ATOM 1290 C CA . MET A 1 164 ? -19.335 1.513 39.336 1.00 85.38 164 MET A CA 1
ATOM 1291 C C . MET A 1 164 ? -19.183 2.764 40.215 1.00 85.38 164 MET A C 1
ATOM 1293 O O . MET A 1 164 ? -18.648 3.761 39.739 1.00 85.38 164 MET A O 1
ATOM 1297 N N . LYS A 1 165 ? -19.636 2.758 41.478 1.00 87.81 165 LYS A N 1
ATOM 1298 C CA . LYS A 1 165 ? -19.608 3.947 42.351 1.00 87.81 165 LYS A CA 1
ATOM 1299 C C . LYS A 1 165 ? -18.192 4.477 42.575 1.00 87.81 165 LYS A C 1
ATOM 1301 O O . LYS A 1 165 ? -17.977 5.682 42.481 1.00 87.81 165 LYS A O 1
ATOM 1306 N N . GLU A 1 166 ? -17.249 3.582 42.856 1.00 88.56 166 GLU A N 1
ATOM 1307 C CA . GLU A 1 166 ? -15.840 3.926 43.083 1.00 88.56 166 GLU A CA 1
ATOM 1308 C C . GLU A 1 166 ? -15.205 4.503 41.810 1.00 88.56 166 GLU A C 1
ATOM 1310 O O . GLU A 1 166 ? -14.582 5.561 41.838 1.00 88.56 166 GLU A O 1
ATOM 1315 N N . GLU A 1 167 ? -15.467 3.864 40.669 1.00 83.62 167 GLU A N 1
ATOM 1316 C CA . GLU A 1 167 ? -14.998 4.285 39.344 1.00 83.62 167 GLU A CA 1
ATOM 1317 C C . GLU A 1 167 ? -15.576 5.640 38.918 1.00 83.62 167 GLU A C 1
ATOM 1319 O O . GLU A 1 167 ? -14.869 6.477 38.361 1.00 83.62 167 GLU A O 1
ATOM 1324 N N . LEU A 1 168 ? -16.856 5.890 39.205 1.00 83.94 168 LEU A N 1
ATOM 1325 C CA . LEU A 1 168 ? -17.513 7.166 38.929 1.00 83.94 168 LEU A CA 1
ATOM 1326 C C . LEU A 1 168 ? -16.899 8.294 39.766 1.00 83.94 168 LEU A C 1
ATOM 1328 O O . LEU A 1 168 ? -16.655 9.380 39.246 1.00 83.94 168 LEU A O 1
ATOM 1332 N N . GLN A 1 169 ? -16.630 8.037 41.050 1.00 85.00 169 GLN A N 1
ATOM 1333 C CA . GLN A 1 169 ? -15.970 9.000 41.935 1.00 85.00 169 GLN A CA 1
ATOM 1334 C C . GLN A 1 169 ? -14.538 9.290 41.474 1.00 85.00 169 GLN A C 1
ATOM 1336 O O . GLN A 1 169 ? -14.142 10.452 41.401 1.00 85.00 169 GLN A O 1
ATOM 1341 N N . ALA A 1 170 ? -13.785 8.257 41.090 1.00 84.81 170 ALA A N 1
ATOM 1342 C CA . ALA A 1 170 ? -12.451 8.414 40.523 1.00 84.81 170 ALA A CA 1
ATOM 1343 C C . ALA A 1 170 ? -12.470 9.197 39.197 1.00 84.81 170 ALA A C 1
ATOM 1345 O O . ALA A 1 170 ? -11.621 10.056 38.988 1.00 84.81 170 ALA A O 1
ATOM 1346 N N . ALA A 1 171 ? -13.456 8.960 38.327 1.00 78.94 171 ALA A N 1
ATOM 1347 C CA . ALA A 1 171 ? -13.592 9.667 37.053 1.00 78.94 171 ALA A CA 1
ATOM 1348 C C . ALA A 1 171 ? -14.026 11.137 37.211 1.00 78.94 171 ALA A C 1
ATOM 1350 O O . ALA A 1 171 ? -13.629 11.985 36.410 1.00 78.94 171 ALA A O 1
ATOM 1351 N N . GLN A 1 172 ? -14.828 11.462 38.233 1.00 79.75 172 GLN A N 1
ATOM 1352 C CA . GLN A 1 172 ? -15.173 12.852 38.555 1.00 79.75 172 GLN A CA 1
ATOM 1353 C C . GLN A 1 172 ? -13.979 13.634 39.116 1.00 79.75 172 GLN A C 1
ATOM 1355 O O . GLN A 1 172 ? -13.887 14.846 38.901 1.00 79.75 172 GLN A O 1
ATOM 1360 N N . ASN A 1 173 ? -13.040 12.945 39.765 1.00 82.25 173 ASN A N 1
ATOM 1361 C CA . ASN A 1 173 ? -11.770 13.516 40.193 1.00 82.25 173 ASN A CA 1
ATOM 1362 C C . ASN A 1 173 ? -10.844 13.687 38.980 1.00 82.25 173 ASN A C 1
ATOM 1364 O O . ASN A 1 173 ? -9.988 12.852 38.700 1.00 82.25 173 ASN A O 1
ATOM 1368 N N . LYS A 1 174 ? -11.029 14.779 38.230 1.00 71.69 174 LYS A N 1
ATOM 1369 C CA . LYS A 1 174 ? -10.175 15.114 37.083 1.00 71.69 174 LYS A CA 1
ATOM 1370 C C . LYS A 1 174 ? -8.729 15.338 37.560 1.00 71.69 174 LYS A C 1
ATOM 1372 O O . LYS A 1 174 ? -8.514 16.278 38.328 1.00 71.69 174 LYS A O 1
ATOM 1377 N N . PRO A 1 175 ? -7.746 14.528 37.123 1.00 74.38 175 PRO A N 1
ATOM 1378 C CA . PRO A 1 175 ? -6.351 14.749 37.486 1.00 74.38 175 PRO A CA 1
ATOM 1379 C C . PRO A 1 175 ? -5.834 16.045 36.852 1.00 74.38 175 PRO A C 1
ATOM 1381 O O . PRO A 1 175 ? -6.253 16.421 35.752 1.00 74.38 175 PRO A O 1
ATOM 1384 N N . SER A 1 176 ? -4.918 16.731 37.537 1.00 80.38 176 SER A N 1
ATOM 1385 C CA . SER A 1 176 ? -4.242 17.895 36.966 1.00 80.38 176 SER A CA 1
ATOM 1386 C C . SER A 1 176 ? -3.317 17.460 35.826 1.00 80.38 176 SER A C 1
ATOM 1388 O O . SER A 1 176 ? -2.788 16.348 35.819 1.00 80.38 176 SER A O 1
ATOM 1390 N N . LEU A 1 177 ? -3.063 18.356 34.868 1.00 76.38 177 LEU A N 1
ATOM 1391 C CA . LEU A 1 177 ? -2.105 18.125 33.779 1.00 76.38 177 LEU A CA 1
ATOM 1392 C C . LEU A 1 177 ? -0.711 17.747 34.315 1.00 76.38 177 LEU A C 1
ATOM 1394 O O . LEU A 1 177 ? -0.042 16.902 33.729 1.00 76.38 177 LEU A O 1
ATOM 1398 N N . CYS A 1 178 ? -0.301 18.309 35.458 1.00 75.88 178 CYS A N 1
ATOM 1399 C CA . CYS A 1 178 ? 0.956 17.951 36.122 1.00 75.88 178 CYS A CA 1
ATOM 1400 C C . CYS A 1 178 ? 0.963 16.512 36.667 1.00 75.88 178 CYS A C 1
ATOM 1402 O O . CYS A 1 178 ? 2.003 15.858 36.627 1.00 75.88 178 CYS A O 1
ATOM 1404 N N . ASP A 1 179 ? -0.180 15.994 37.121 1.00 78.06 179 ASP A N 1
ATOM 1405 C CA . ASP A 1 179 ? -0.293 14.631 37.660 1.00 78.06 179 ASP A CA 1
ATOM 1406 C C . ASP A 1 179 ? -0.167 13.580 36.549 1.00 78.06 179 ASP A C 1
ATOM 1408 O O . ASP A 1 179 ? 0.338 12.477 36.765 1.00 78.06 179 ASP A O 1
ATOM 1412 N N . LEU A 1 180 ? -0.567 13.947 35.327 1.00 72.69 180 LEU A N 1
ATOM 1413 C CA . LEU A 1 180 ? -0.452 13.105 34.141 1.00 72.69 180 LEU A CA 1
ATOM 1414 C C . LEU A 1 180 ? 1.020 12.837 33.779 1.00 72.69 180 LEU A C 1
ATOM 1416 O O . LEU A 1 180 ? 1.391 11.692 33.523 1.00 72.69 180 LEU A O 1
ATOM 1420 N N . PHE A 1 181 ? 1.869 13.871 33.829 1.00 75.31 181 PHE A N 1
ATOM 1421 C CA . PHE A 1 181 ? 3.313 13.754 33.576 1.00 75.31 181 PHE A CA 1
ATOM 1422 C C . PHE A 1 181 ? 4.101 13.183 34.757 1.00 75.31 181 PHE A C 1
ATOM 1424 O O . PHE A 1 181 ? 5.244 12.779 34.578 1.00 75.31 181 PHE A O 1
ATOM 1431 N N . HIS A 1 182 ? 3.515 13.126 35.952 1.00 77.88 182 HIS A N 1
ATOM 1432 C CA . HIS A 1 182 ? 4.149 12.491 37.106 1.00 77.88 182 HIS A CA 1
ATOM 1433 C C . HIS A 1 182 ? 3.862 10.984 37.170 1.00 77.88 182 HIS A C 1
ATOM 1435 O O . HIS A 1 182 ? 4.543 10.260 37.888 1.00 77.88 182 HIS A O 1
ATOM 1441 N N . SER A 1 183 ? 2.872 10.478 36.426 1.00 80.94 183 SER A N 1
ATOM 1442 C CA . SER A 1 183 ? 2.524 9.056 36.444 1.00 80.94 183 SER A CA 1
ATOM 1443 C C . SER A 1 183 ? 3.574 8.215 35.698 1.00 80.94 183 SER A C 1
ATOM 1445 O O . SER A 1 183 ? 3.614 8.235 34.461 1.00 80.94 183 SER A O 1
ATOM 1447 N N . PRO A 1 184 ? 4.400 7.408 36.398 1.00 79.94 184 PRO A N 1
ATOM 1448 C CA . PRO A 1 184 ? 5.479 6.644 35.764 1.00 79.94 184 PRO A CA 1
ATOM 1449 C C . PRO A 1 184 ? 4.942 5.575 34.803 1.00 79.94 184 PRO A C 1
ATOM 1451 O O . PRO A 1 184 ? 5.577 5.243 33.803 1.00 79.94 184 PRO A O 1
ATOM 1454 N N . ASN A 1 185 ? 3.737 5.064 35.069 1.00 81.06 185 ASN A N 1
ATOM 1455 C CA . ASN A 1 185 ? 3.068 4.106 34.197 1.00 81.06 185 ASN A CA 1
ATOM 1456 C C . ASN A 1 185 ? 2.627 4.755 32.884 1.00 81.06 185 ASN A C 1
ATOM 1458 O O . ASN A 1 185 ? 2.791 4.157 31.825 1.00 81.06 185 ASN A O 1
ATOM 1462 N N . LEU A 1 186 ? 2.091 5.976 32.940 1.00 78.81 186 LEU A N 1
ATOM 1463 C CA . LEU A 1 186 ? 1.608 6.668 31.750 1.00 78.81 186 LEU A CA 1
ATOM 1464 C C . LEU A 1 186 ? 2.769 7.065 30.831 1.00 78.81 186 LEU A C 1
ATOM 1466 O O . LEU A 1 186 ? 2.701 6.833 29.627 1.00 78.81 186 LEU A O 1
ATOM 1470 N N . ILE A 1 187 ? 3.867 7.559 31.410 1.00 82.69 187 ILE A N 1
ATOM 1471 C CA . ILE A 1 187 ? 5.099 7.862 30.671 1.00 82.69 187 ILE A CA 1
ATOM 1472 C C . ILE A 1 187 ? 5.633 6.606 29.975 1.00 82.69 187 ILE A C 1
ATOM 1474 O O . ILE A 1 187 ? 5.952 6.652 28.791 1.00 82.69 187 ILE A O 1
ATOM 1478 N N . LYS A 1 188 ? 5.660 5.458 30.667 1.00 85.00 188 LYS A N 1
ATOM 1479 C CA . LYS A 1 188 ? 6.091 4.183 30.078 1.00 85.00 188 LYS A CA 1
ATOM 1480 C C . LYS A 1 188 ? 5.269 3.807 28.840 1.00 85.00 188 LYS A C 1
ATOM 1482 O O . LYS A 1 188 ? 5.849 3.423 27.828 1.00 85.00 188 LYS A O 1
ATOM 1487 N N . TRP A 1 189 ? 3.941 3.918 28.904 1.00 84.88 189 TRP A N 1
ATOM 1488 C CA . TRP A 1 189 ? 3.067 3.608 27.766 1.00 84.88 189 TRP A CA 1
ATOM 1489 C C . TRP A 1 189 ? 3.232 4.594 26.609 1.00 84.88 189 TRP A C 1
ATOM 1491 O O . TRP A 1 189 ? 3.286 4.165 25.461 1.00 84.88 189 TRP A O 1
ATOM 1501 N N . ILE A 1 190 ? 3.376 5.889 26.899 1.00 83.69 190 ILE A N 1
ATOM 1502 C CA . ILE A 1 190 ? 3.638 6.910 25.875 1.00 83.69 190 ILE A CA 1
ATOM 1503 C C . ILE A 1 190 ? 4.961 6.619 25.158 1.00 83.69 190 ILE A C 1
ATOM 1505 O O . ILE A 1 190 ? 4.990 6.593 23.931 1.00 83.69 190 ILE A O 1
ATOM 1509 N N . CYS A 1 191 ? 6.032 6.326 25.904 1.00 80.12 191 CYS A N 1
ATOM 1510 C CA . CYS A 1 191 ? 7.334 5.999 25.325 1.00 80.12 191 CYS A CA 1
ATOM 1511 C C . CYS A 1 191 ? 7.277 4.755 24.430 1.00 80.12 191 CYS A C 1
ATOM 1513 O O .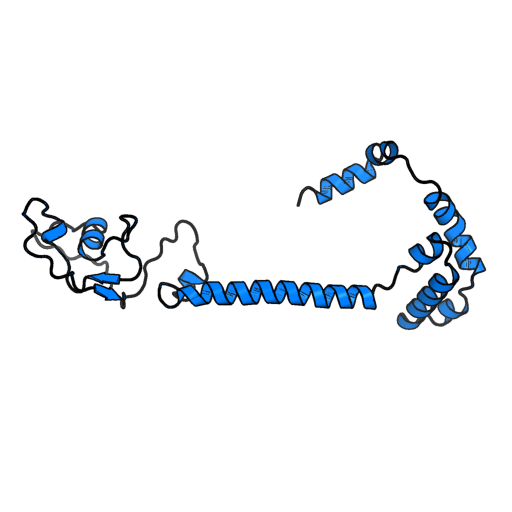 CYS A 1 191 ? 7.836 4.769 23.336 1.00 80.12 191 CYS A O 1
ATOM 1515 N N . LEU A 1 192 ? 6.575 3.701 24.861 1.00 82.00 192 LEU A N 1
ATOM 1516 C CA . LEU A 1 192 ? 6.409 2.476 24.073 1.00 82.00 192 LEU A CA 1
ATOM 1517 C C . LEU A 1 192 ? 5.630 2.709 22.772 1.00 82.00 192 LEU A C 1
ATOM 1519 O O . LEU A 1 192 ? 5.955 2.100 21.760 1.00 82.00 192 LEU A O 1
ATOM 1523 N N . LEU A 1 193 ? 4.633 3.597 22.783 1.00 77.62 193 LEU A N 1
ATOM 1524 C CA . LEU A 1 193 ? 3.854 3.939 21.589 1.00 77.62 193 LEU A CA 1
ATOM 1525 C C . LEU A 1 193 ? 4.607 4.877 20.634 1.00 77.62 193 LEU A C 1
ATOM 1527 O O . LEU A 1 193 ? 4.355 4.840 19.436 1.00 77.62 193 LEU A O 1
ATOM 1531 N N . SER A 1 194 ? 5.539 5.692 21.139 1.00 74.44 194 SER A N 1
ATOM 1532 C CA . SER A 1 194 ? 6.397 6.566 20.320 1.00 74.44 194 SER A CA 1
ATOM 1533 C C . SER A 1 194 ? 7.622 5.872 19.706 1.00 74.44 194 SER A C 1
ATOM 1535 O O . SER A 1 194 ? 8.348 6.498 18.942 1.00 74.44 194 SER A O 1
ATOM 1537 N N . LEU A 1 195 ? 7.881 4.613 20.075 1.00 60.47 195 LEU A N 1
ATOM 1538 C CA . LEU A 1 195 ? 9.039 3.818 19.641 1.00 60.47 195 LEU A CA 1
ATOM 1539 C C . LEU A 1 195 ? 8.724 2.847 18.482 1.00 60.47 195 LEU A C 1
ATOM 1541 O O . LEU A 1 195 ? 9.534 1.962 18.209 1.00 60.47 195 LEU A O 1
ATOM 1545 N N . VAL A 1 196 ? 7.574 3.007 17.817 1.00 52.12 196 VAL A N 1
ATOM 1546 C CA . VAL A 1 196 ? 7.200 2.276 16.588 1.00 52.12 196 VAL A CA 1
ATOM 1547 C C . VAL A 1 196 ? 7.547 3.095 15.353 1.00 52.12 196 VAL A C 1
ATOM 1549 O O . VAL A 1 196 ? 7.206 4.298 15.340 1.00 52.12 196 VAL A O 1
#

Organism: Sciurus vulgaris (NCBI:txid55149)